Protein AF-0000000066380613 (afdb_homodimer)

Foldseek 3Di:
DDQALQNLLVVVQWDDFDFKIKHADDLVLLVVQLQQLQPPVQPPADADRDNDSVSSSVCCCPPDVVDPRQKIFIAGPVPRHRFKIKGWDPQDRVQLETEIDMTGRPVCAPVCRLLRVLLVVVCCSVPPSVHFKYKYKDFPPCVRVVVSCVSSPWDWDDKDWDQRPHPRDIGIMTMTMDGPPPPPD/DDCALQNLLVVVQWDDFDFKIKHADDLVLLVVQLQQLQPPVQPPADAPRDNDSVSSSVCCCPPDVVDPRQKIFIAGPVPRHRFKIKGWDPQDRVQLETEIDMTGRPVCAPVCRLLRVLLVVVCCSVPPSVHFKYKYKDFPPCVRSVVSCVSSPWDWDDKDWDQRPHPRDIGIMTMTMDGPPVPPD

Radius of gyration: 22.82 Å; Cα contacts (8 Å, |Δi|>4): 699; chains: 2; bounding box: 45×64×49 Å

InterPro domains:
  IPR000182 GNAT domain [PF13302] (19-154)
  IPR000182 GNAT domain [PS51186] (31-175)
  IPR016181 Acyl-CoA N-acyltransferase [SSF55729] (11-177)
  IPR051531 N-acetyltransferase [PTHR43792] (9-172)

pLDDT: mean 90.25, std 12.38, range [35.28, 98.62]

Secondary structure (DSSP, 8-state):
----HHHHHHHTSSEE-SSEEEE---GGGHHHHHHHHT-HHHHTTSSS---SHHHHHHHHIIIIISS-TTEEEEEETTT--EEEEEEEEEEETTTTEEEEEEEE-GGGTTSSHHHHHHHHHHHHHHHTS---EEEEEEETT-HHHHHHHHHTT-EEEEEEEEE-TTT--EEEEEEEEEETTGGG-/----HHHHHHHTSSEE-SSEEEE---GGGHHHHHHHHT-HHHHTTSSS---SHHHHHHHIIIIIISS-TTEEEEEETTT--EEEEEEEEEEETTTTEEEEEEEE-GGGTTSSHHHHHHHHHHHHHHHTS--SEEEEEEETT-HHHHHHHHHTT-EEEEEEEEE-TTT--EEEEEEEEEETTGGG-

Nearest PDB structures (foldseek):
  2fck-assembly1_A-2  TM=8.163E-01  e=3.015E-12  Vibrio cholerae O1 biovar El Tor str. N16961
  6vfn-assembly1_A  TM=7.984E-01  e=1.078E-11  Bacillus thuringiensis
  5ix3-assembly1_A  TM=7.804E-01  e=2.988E-11  Staphylococcus aureus
  6d72-assembly1_C  TM=7.466E-01  e=9.409E-11  Yersinia pestis
  5wif-assembly1_B  TM=7.520E-01  e=6.363E-10  Yersinia pestis

Solvent-accessible surface area (backbone atoms only — not comparable to full-atom values): 19766 Å² total; per-residue (Å²): 136,84,73,50,57,57,31,47,31,36,66,56,41,54,50,70,61,96,65,36,34,34,27,62,66,54,65,83,44,30,62,48,48,26,60,38,36,49,33,68,86,53,20,83,77,73,49,72,73,28,85,42,66,67,50,21,36,40,48,46,20,66,71,40,40,40,56,26,60,51,32,28,31,32,21,38,62,88,76,65,45,59,43,35,36,41,28,63,36,78,67,33,78,87,79,19,32,30,30,50,44,71,53,59,26,69,93,56,57,95,67,55,54,64,33,56,50,50,38,52,52,49,52,42,33,54,74,67,52,62,32,46,33,40,30,41,73,37,50,66,84,39,56,70,60,49,50,33,40,48,76,47,65,29,41,84,69,47,73,48,78,42,67,35,93,73,76,61,43,81,39,54,31,36,33,28,37,35,51,66,82,65,65,77,117,143,85,71,48,57,57,28,47,30,36,67,55,40,54,48,71,61,96,67,34,35,34,26,61,65,53,64,82,44,30,61,49,48,25,59,38,34,50,31,67,85,51,21,82,75,69,52,72,70,28,85,42,67,66,49,22,37,42,48,44,20,64,72,41,40,40,57,26,61,50,33,28,31,31,22,38,61,88,76,65,43,60,44,33,36,41,28,63,36,79,67,33,80,87,78,19,32,30,30,50,45,72,52,59,26,68,93,54,55,94,68,55,54,64,33,55,50,51,38,51,50,48,50,43,32,52,74,67,54,61,33,44,35,40,33,40,72,36,52,66,82,40,55,70,58,49,50,33,41,49,76,48,65,30,42,83,69,48,74,50,77,43,66,36,92,75,78,62,42,82,39,55,32,34,34,27,38,36,50,66,83,67,67,76,121

Structure (mmCIF, N/CA/C/O backbone):
data_AF-0000000066380613-model_v1
#
loop_
_entity.id
_entity.type
_entity.pdbx_description
1 polymer 'N-acetyltransferase domain-containing protein'
#
loop_
_atom_site.group_PDB
_atom_site.id
_atom_site.type_symbol
_atom_site.label_atom_id
_atom_site.label_alt_id
_atom_site.label_comp_id
_atom_site.label_asym_id
_atom_site.label_entity_id
_atom_site.label_seq_id
_atom_site.pdbx_PDB_ins_code
_atom_site.Cartn_x
_atom_site.Cartn_y
_atom_site.Cartn_z
_atom_site.occupancy
_atom_site.B_iso_or_equiv
_atom_site.auth_seq_id
_atom_site.auth_comp_id
_atom_site.auth_asym_id
_atom_site.auth_atom_id
_atom_site.pdbx_PDB_model_num
ATOM 1 N N . MET A 1 1 ? -22.531 -4.688 8.227 1 46.03 1 MET A N 1
ATOM 2 C CA . MET A 1 1 ? -21.172 -5.215 8.328 1 46.03 1 MET A CA 1
ATOM 3 C C . MET A 1 1 ? -20.141 -4.098 8.195 1 46.03 1 MET A C 1
ATOM 5 O O . MET A 1 1 ? -20.203 -3.305 7.254 1 46.03 1 MET A O 1
ATOM 9 N N . PHE A 1 2 ? -19.547 -3.545 9.461 1 62.38 2 PHE A N 1
ATOM 10 C CA . PHE A 1 2 ? -18.766 -2.436 9.992 1 62.38 2 PHE A CA 1
ATOM 11 C C . PHE A 1 2 ? -17.438 -2.316 9.266 1 62.38 2 PHE A C 1
ATOM 13 O O . PHE A 1 2 ? -16.641 -3.26 9.25 1 62.38 2 PHE A O 1
ATOM 20 N N . MET A 1 3 ? -17.344 -1.589 8.125 1 86.06 3 MET A N 1
ATOM 21 C CA . MET A 1 3 ? -16.078 -1.259 7.484 1 86.06 3 MET A CA 1
ATOM 22 C C . MET A 1 3 ? -15.047 -0.794 8.516 1 86.06 3 MET A C 1
ATOM 24 O O . MET A 1 3 ? -15.25 0.218 9.188 1 86.06 3 MET A O 1
ATOM 28 N N . ASN A 1 4 ? -14.055 -1.653 8.773 1 92.5 4 ASN A N 1
ATOM 29 C CA . ASN A 1 4 ? -13.008 -1.211 9.688 1 92.5 4 ASN A CA 1
ATOM 30 C C . ASN A 1 4 ? -12.234 -0.018 9.125 1 92.5 4 ASN A C 1
ATOM 32 O O . ASN A 1 4 ? -12.539 0.458 8.023 1 92.5 4 ASN A O 1
ATOM 36 N N . ILE A 1 5 ? -11.391 0.533 9.914 1 95.56 5 ILE A N 1
ATOM 37 C CA . ILE A 1 5 ? -10.727 1.775 9.539 1 95.56 5 ILE A CA 1
ATOM 38 C C . ILE A 1 5 ? -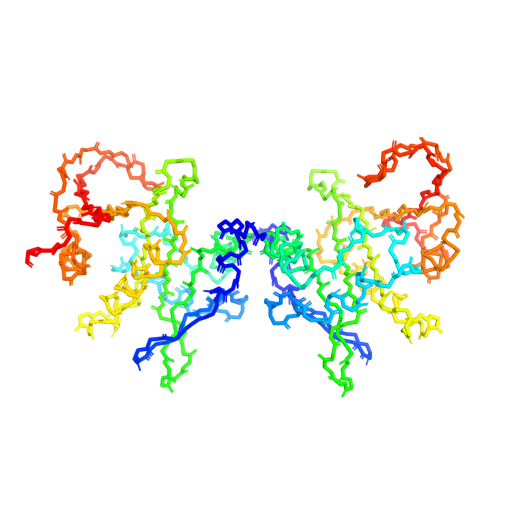9.898 1.556 8.273 1 95.56 5 ILE A C 1
ATOM 40 O O . ILE A 1 5 ? -9.789 2.453 7.43 1 95.56 5 ILE A O 1
ATOM 44 N N . TRP A 1 6 ? -9.406 0.379 8.094 1 96.31 6 TRP A N 1
ATOM 45 C CA . TRP A 1 6 ? -8.578 0.089 6.926 1 96.31 6 TRP A CA 1
ATOM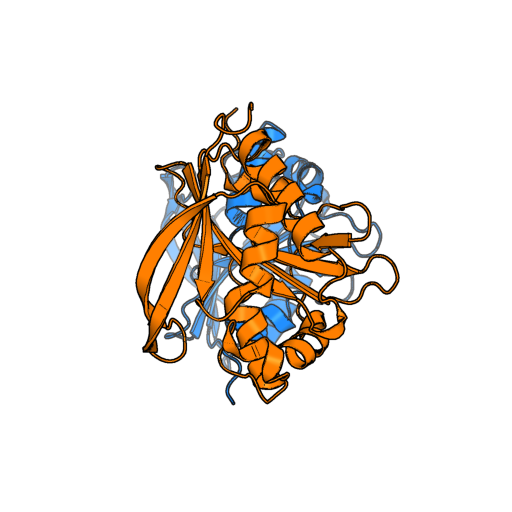 46 C C . TRP A 1 6 ? -9.414 0.099 5.648 1 96.31 6 TRP A C 1
ATOM 48 O O . TRP A 1 6 ? -8.961 0.583 4.609 1 96.31 6 TRP A O 1
ATOM 58 N N . THR A 1 7 ? -10.586 -0.469 5.711 1 96.75 7 THR A N 1
ATOM 59 C CA . THR A 1 7 ? -11.5 -0.424 4.574 1 96.75 7 THR A CA 1
ATOM 60 C C . THR A 1 7 ? -11.859 1.018 4.223 1 96.75 7 THR A C 1
ATOM 62 O O . THR A 1 7 ? -11.859 1.396 3.051 1 96.75 7 THR A O 1
ATOM 65 N N . LYS A 1 8 ? -12.125 1.804 5.242 1 97.62 8 LYS A N 1
ATOM 66 C CA . LYS A 1 8 ? -12.469 3.207 5.016 1 97.62 8 LYS A CA 1
ATOM 67 C C . LYS A 1 8 ? -11.289 3.971 4.422 1 97.62 8 LYS A C 1
ATOM 69 O O . LYS A 1 8 ? -11.461 4.766 3.494 1 97.62 8 LYS A O 1
ATOM 74 N N . LEU A 1 9 ? -10.086 3.727 4.973 1 98.19 9 LEU A N 1
ATOM 75 C CA . LEU A 1 9 ? -8.891 4.379 4.445 1 98.19 9 LEU A CA 1
ATOM 76 C C . LEU A 1 9 ? -8.656 3.986 2.99 1 98.19 9 LEU A C 1
ATOM 78 O O . LEU A 1 9 ? -8.219 4.809 2.184 1 98.19 9 LEU A O 1
ATOM 82 N N . ALA A 1 10 ? -8.906 2.725 2.695 1 98.19 10 ALA A N 1
ATOM 83 C CA . ALA A 1 10 ? -8.781 2.266 1.312 1 98.19 10 ALA A CA 1
ATOM 84 C C . ALA A 1 10 ? -9.766 2.992 0.405 1 98.19 10 ALA A C 1
ATOM 86 O O . ALA A 1 10 ? -9.422 3.391 -0.71 1 98.19 10 ALA A O 1
ATOM 87 N N . MET A 1 11 ? -11 3.141 0.874 1 97.31 11 MET A N 1
ATOM 88 C CA . MET A 1 11 ? -12.047 3.828 0.128 1 97.31 11 MET A CA 1
ATOM 89 C C . MET A 1 11 ? -11.641 5.266 -0.185 1 97.31 11 MET A C 1
ATOM 91 O O . MET A 1 11 ? -11.938 5.777 -1.267 1 97.31 11 MET A O 1
ATOM 95 N N . PHE A 1 12 ? -10.891 5.875 0.727 1 98.12 12 PHE A N 1
ATOM 96 C CA . PHE A 1 12 ? -10.508 7.277 0.586 1 98.12 12 PHE A CA 1
ATOM 97 C C . PHE A 1 12 ? -9.023 7.406 0.277 1 98.12 12 PHE A C 1
ATOM 99 O O . PHE A 1 12 ? -8.383 8.391 0.65 1 98.12 12 PHE A O 1
ATOM 106 N N . SER A 1 13 ? -8.469 6.324 -0.319 1 98 13 SER A N 1
ATOM 107 C CA . SER A 1 13 ? -7.059 6.383 -0.69 1 98 13 SER A CA 1
ATOM 108 C C . SER A 1 13 ? -6.812 7.449 -1.751 1 98 13 SER A C 1
ATOM 110 O O . SER A 1 13 ? -5.68 7.898 -1.936 1 98 13 SER A O 1
ATOM 112 N N . PHE A 1 14 ? -7.859 7.77 -2.461 1 97.19 14 PHE A N 1
ATOM 113 C CA . PHE A 1 14 ? -7.859 8.883 -3.406 1 97.19 14 PHE A CA 1
ATOM 114 C C . PHE A 1 14 ? -8.977 9.867 -3.084 1 97.19 14 PHE A C 1
ATOM 116 O O . PHE A 1 14 ? -10.109 9.461 -2.814 1 97.19 14 PHE A O 1
ATOM 123 N N . PHE A 1 15 ? -8.633 11.094 -3.039 1 97.62 15 PHE A N 1
ATOM 124 C CA . PHE A 1 15 ? -9.672 12.117 -2.969 1 97.62 15 PHE A CA 1
ATOM 125 C C . PHE A 1 15 ? -9.125 13.469 -3.43 1 97.62 15 PHE A C 1
ATOM 127 O O . PHE A 1 15 ? -7.918 13.617 -3.625 1 97.62 15 PHE A O 1
ATOM 134 N N . GLU A 1 16 ? -10.023 14.344 -3.662 1 97.31 16 GLU A N 1
ATOM 135 C CA . GLU A 1 16 ? -9.641 15.664 -4.145 1 97.31 16 GLU A CA 1
ATOM 136 C C . GLU A 1 16 ? -10.094 16.75 -3.18 1 97.31 16 GLU A C 1
ATOM 138 O O . GLU A 1 16 ? -10.992 16.547 -2.371 1 97.31 16 GLU A O 1
ATOM 143 N N . THR A 1 17 ? -9.383 17.812 -3.125 1 97.5 17 THR A N 1
ATOM 144 C CA . THR A 1 17 ? -9.805 19.078 -2.533 1 97.5 17 THR A CA 1
ATOM 145 C C . THR A 1 17 ? -10.016 20.141 -3.611 1 97.5 17 THR A C 1
ATOM 147 O O . THR A 1 17 ? -10.297 19.812 -4.762 1 97.5 17 THR A O 1
ATOM 150 N N . ASP A 1 18 ? -10.047 21.438 -3.229 1 96.5 18 ASP A N 1
ATOM 151 C CA . ASP A 1 18 ? -10.328 22.5 -4.188 1 96.5 18 ASP A CA 1
ATOM 152 C C . ASP A 1 18 ? -9.242 22.594 -5.25 1 96.5 18 ASP A C 1
ATOM 154 O O . ASP A 1 18 ? -9.531 22.703 -6.441 1 96.5 18 ASP A O 1
ATOM 158 N N . ARG A 1 19 ? -7.969 22.547 -4.863 1 96.88 19 ARG A N 1
ATOM 159 C CA . ARG A 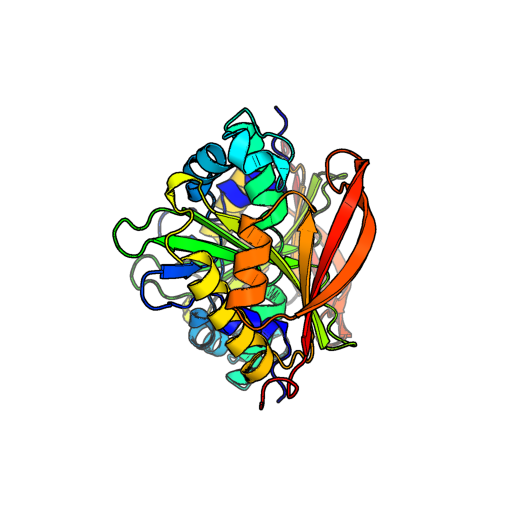1 19 ? -6.855 22.797 -5.773 1 96.88 19 ARG A CA 1
ATOM 160 C C . ARG A 1 19 ? -5.938 21.578 -5.855 1 96.88 19 ARG A C 1
ATOM 162 O O . ARG A 1 19 ? -5.039 21.531 -6.699 1 96.88 19 ARG A O 1
ATOM 169 N N . LEU A 1 20 ? -6.227 20.5 -5.008 1 98.12 20 LEU A N 1
ATOM 170 C CA . LEU A 1 20 ? -5.262 19.422 -4.859 1 98.12 20 LEU A CA 1
ATOM 171 C C . LEU A 1 20 ? -5.938 18.062 -5.016 1 98.12 20 LEU A C 1
ATOM 173 O O . LEU A 1 20 ? -7.152 17.938 -4.844 1 98.12 20 LEU A O 1
ATOM 177 N N . TYR A 1 21 ? -5.27 17.094 -5.375 1 97.12 21 TYR A N 1
ATOM 178 C CA . TYR A 1 21 ? -5.723 15.727 -5.188 1 97.12 21 TYR A CA 1
ATOM 179 C C . TYR A 1 21 ? -4.727 14.93 -4.352 1 97.12 21 TYR A C 1
ATOM 181 O O . TYR A 1 21 ? -3.523 15.195 -4.391 1 97.12 21 TYR A O 1
ATOM 189 N N . LEU A 1 22 ? -5.176 14.109 -3.592 1 98.5 22 LEU A N 1
ATOM 190 C CA . LEU A 1 22 ? -4.422 13.227 -2.709 1 98.5 22 LEU A CA 1
ATOM 191 C C . LEU A 1 22 ? -4.559 11.773 -3.148 1 98.5 22 LEU A C 1
ATOM 193 O O . LEU A 1 22 ? -5.656 11.32 -3.486 1 98.5 22 LEU A O 1
ATOM 197 N N . ARG A 1 23 ? -3.447 11.07 -3.248 1 98.12 23 ARG A N 1
ATOM 198 C CA . ARG A 1 23 ? -3.393 9.703 -3.746 1 98.12 23 ARG A CA 1
ATOM 199 C C . ARG A 1 23 ? -2.238 8.938 -3.111 1 98.12 23 ARG A C 1
ATOM 201 O O . ARG A 1 23 ? -1.368 9.531 -2.473 1 98.12 23 ARG A O 1
ATOM 208 N N . PRO A 1 24 ? -2.246 7.578 -3.236 1 97.88 24 PRO A N 1
ATOM 209 C CA . PRO A 1 24 ? -1.058 6.848 -2.795 1 97.88 24 PRO A CA 1
ATOM 210 C C . PRO A 1 24 ? 0.203 7.254 -3.555 1 97.88 24 PRO A C 1
ATOM 212 O O . PRO A 1 24 ? 0.115 7.797 -4.66 1 97.88 24 PRO A O 1
ATOM 215 N N . PHE A 1 25 ? 1.36 7.004 -2.988 1 97.81 25 PHE A N 1
ATOM 216 C CA . PHE A 1 25 ? 2.635 7.25 -3.65 1 97.81 25 PHE A CA 1
ATOM 217 C C . PHE A 1 25 ? 2.883 6.219 -4.75 1 97.81 25 PHE A C 1
ATOM 219 O O . PHE A 1 25 ? 2.545 5.047 -4.594 1 97.81 25 PHE A O 1
ATOM 226 N N . PHE A 1 26 ? 3.424 6.699 -5.816 1 96.62 26 PHE A N 1
ATOM 227 C CA . PHE A 1 26 ? 3.988 5.844 -6.852 1 96.62 26 PHE A CA 1
ATOM 228 C C . PHE A 1 26 ? 5.512 5.883 -6.82 1 96.62 26 PHE A C 1
ATOM 230 O O . PHE A 1 26 ? 6.102 6.875 -6.387 1 96.62 26 PHE A O 1
ATOM 237 N N . PHE A 1 27 ? 6.09 4.789 -7.301 1 97.12 27 PHE A N 1
ATOM 238 C CA . PHE A 1 27 ? 7.547 4.766 -7.34 1 97.12 27 PHE A CA 1
ATOM 239 C C . PHE A 1 27 ? 8.086 5.887 -8.219 1 97.12 27 PHE A C 1
ATOM 241 O O . PHE A 1 27 ? 9.148 6.441 -7.949 1 97.12 27 PHE A O 1
ATOM 248 N N . SER A 1 28 ? 7.289 6.328 -9.195 1 96 28 SER A N 1
ATOM 249 C CA . SER A 1 28 ? 7.672 7.387 -10.125 1 96 28 SER A CA 1
ATOM 250 C C . SER A 1 28 ? 7.715 8.742 -9.43 1 96 28 SER A C 1
ATOM 252 O O . SER A 1 28 ? 8.219 9.719 -9.992 1 96 28 SER A O 1
ATOM 254 N N . ASP A 1 29 ? 7.285 8.836 -8.211 1 96.31 29 ASP A N 1
ATOM 255 C CA . ASP A 1 29 ? 7.328 10.086 -7.449 1 96.31 29 ASP A CA 1
ATOM 256 C C . ASP A 1 29 ? 8.727 10.344 -6.902 1 96.31 29 ASP A C 1
ATOM 258 O O . ASP A 1 29 ? 8.977 11.375 -6.27 1 96.31 29 ASP A O 1
ATOM 262 N N . SER A 1 30 ? 9.633 9.438 -7.176 1 94.38 30 SER A N 1
ATOM 263 C CA . SER A 1 30 ? 10.938 9.445 -6.531 1 94.38 30 SER A CA 1
ATOM 264 C C . SER A 1 30 ? 11.688 10.742 -6.832 1 94.38 30 SER A C 1
ATOM 266 O O . SER A 1 30 ? 12.367 11.289 -5.961 1 94.38 30 SER A O 1
ATOM 268 N N . GLN A 1 31 ? 11.531 11.234 -8.031 1 93.25 31 GLN A N 1
ATOM 269 C CA . GLN A 1 31 ? 12.242 12.453 -8.383 1 93.25 31 GLN A CA 1
ATOM 270 C C . GLN A 1 31 ? 11.672 13.656 -7.645 1 93.25 31 GLN A C 1
ATOM 272 O O . GLN A 1 31 ? 12.414 14.461 -7.082 1 93.25 31 GLN A O 1
ATOM 277 N N . ASP A 1 32 ? 10.344 13.844 -7.699 1 92.81 32 ASP A N 1
ATOM 278 C CA . ASP A 1 32 ? 9.711 14.922 -6.949 1 92.81 32 ASP A CA 1
ATOM 279 C C . ASP A 1 32 ? 10.031 14.82 -5.461 1 92.81 32 ASP A C 1
ATOM 281 O O . ASP A 1 32 ? 10.328 15.828 -4.816 1 92.81 32 ASP A O 1
ATOM 285 N N . PHE A 1 33 ? 10.016 13.648 -4.988 1 92.06 33 PHE A N 1
ATOM 286 C CA . PHE A 1 33 ? 10.32 13.391 -3.584 1 92.06 33 PHE A CA 1
ATOM 287 C C . PHE A 1 33 ? 11.742 13.812 -3.246 1 92.06 33 PHE A C 1
ATOM 289 O O . PHE A 1 33 ? 11.977 14.453 -2.219 1 92.06 33 PHE A O 1
ATOM 296 N N . ARG A 1 34 ? 12.617 13.445 -4.074 1 90.44 34 ARG A N 1
ATOM 297 C CA . ARG A 1 34 ? 14.016 13.805 -3.883 1 90.44 34 ARG A CA 1
ATOM 298 C C . ARG A 1 34 ? 14.188 15.32 -3.832 1 90.44 34 ARG A C 1
ATOM 300 O O . ARG A 1 34 ? 14.93 15.844 -2.996 1 90.44 34 ARG A O 1
ATOM 307 N N . GLU A 1 35 ? 13.523 16 -4.703 1 89.31 35 GLU A N 1
ATOM 308 C CA . GLU A 1 35 ? 13.625 17.453 -4.762 1 89.31 35 GLU A CA 1
ATOM 309 C C . GLU A 1 35 ? 13.133 18.094 -3.467 1 89.31 35 GLU A C 1
ATOM 311 O O . GLU A 1 35 ? 13.711 19.062 -2.988 1 89.31 35 GLU A O 1
ATOM 316 N N . ILE A 1 36 ? 12.133 17.547 -2.908 1 88.25 36 ILE A N 1
ATOM 317 C CA . ILE A 1 36 ? 11.578 18.062 -1.659 1 88.25 36 ILE A CA 1
ATOM 318 C C . ILE A 1 36 ? 12.508 17.719 -0.501 1 88.25 36 ILE A C 1
ATOM 320 O O . ILE A 1 36 ? 12.82 18.578 0.328 1 88.25 36 ILE A O 1
ATOM 324 N N . ALA A 1 37 ? 12.977 16.5 -0.518 1 82.81 37 ALA A N 1
ATOM 325 C CA . ALA A 1 37 ? 13.781 15.969 0.583 1 82.81 37 ALA A CA 1
ATOM 326 C C . ALA A 1 37 ? 15.18 16.578 0.573 1 82.81 37 ALA A C 1
ATOM 328 O O . ALA A 1 37 ? 15.859 16.625 1.605 1 82.81 37 ALA A O 1
ATOM 329 N N . SER A 1 38 ? 15.633 16.938 -0.557 1 81.25 38 SER A N 1
ATOM 330 C CA . SER A 1 38 ? 17 17.438 -0.686 1 81.25 38 SER A CA 1
ATOM 331 C C . SER A 1 38 ? 17.094 18.906 -0.315 1 81.25 38 SER A C 1
ATOM 333 O O . SER A 1 38 ? 18.188 19.453 -0.158 1 81.25 38 SER A O 1
ATOM 335 N N . ASN A 1 39 ? 15.969 19.5 -0.216 1 76.44 39 ASN A N 1
ATOM 336 C CA . ASN A 1 39 ? 15.992 20.906 0.174 1 76.44 39 ASN A CA 1
ATOM 337 C C . ASN A 1 39 ? 16.234 21.078 1.671 1 76.44 39 ASN A C 1
ATOM 339 O O . ASN A 1 39 ? 15.43 20.641 2.49 1 76.44 39 ASN A O 1
ATOM 343 N N . PRO A 1 40 ? 17.406 21.578 2.033 1 68.81 40 PRO A N 1
ATOM 344 C CA . PRO A 1 40 ? 17.766 21.688 3.447 1 68.81 40 PRO A CA 1
ATOM 345 C C . PRO A 1 40 ? 16.719 22.438 4.27 1 68.81 40 PRO A C 1
ATOM 347 O O . PRO A 1 40 ? 16.594 22.203 5.477 1 68.81 40 PRO A O 1
ATOM 350 N N . GLU A 1 41 ? 16.141 23.406 3.693 1 64.56 41 GLU A N 1
ATOM 351 C CA . GLU A 1 41 ? 15.148 24.188 4.414 1 64.56 41 GLU A CA 1
ATOM 352 C C . GLU A 1 41 ? 13.883 23.375 4.684 1 64.56 41 GLU A C 1
ATOM 354 O O . GLU A 1 41 ? 13.141 23.656 5.625 1 64.56 41 GLU A O 1
ATOM 359 N N . ASN A 1 42 ? 13.539 22.469 3.754 1 57.03 42 ASN A N 1
ATOM 360 C CA . ASN A 1 42 ? 12.383 21.578 3.924 1 57.03 42 ASN A CA 1
ATOM 361 C C . ASN A 1 42 ? 12.641 20.531 4.996 1 57.03 42 ASN A C 1
ATOM 363 O O . ASN A 1 42 ? 11.703 20.062 5.652 1 57.03 42 ASN A O 1
ATOM 367 N N . LEU A 1 43 ? 13.992 20.078 5.105 1 54.94 43 LEU A N 1
ATOM 368 C CA . LEU A 1 43 ? 14.508 18.891 5.762 1 54.94 43 LEU A CA 1
ATOM 369 C C . LEU A 1 43 ? 14.414 19.016 7.277 1 54.94 43 LEU A C 1
ATOM 371 O O . LEU A 1 43 ? 14.32 18 7.984 1 54.94 43 LEU A O 1
ATOM 375 N N . GLN A 1 44 ? 14.547 20.281 7.73 1 53.94 44 GLN A N 1
ATOM 376 C CA . GLN A 1 44 ? 14.82 20.312 9.164 1 53.94 44 GLN A CA 1
ATOM 377 C C . GLN A 1 44 ? 13.789 19.484 9.93 1 53.94 44 GLN A C 1
ATOM 379 O O . GLN A 1 44 ? 14.039 19.047 11.055 1 53.94 44 GLN A O 1
ATOM 384 N N . PHE A 1 45 ? 12.734 19.031 9.234 1 54.53 45 PHE A N 1
ATOM 385 C CA . PHE A 1 45 ? 11.672 18.5 10.078 1 54.53 45 PHE A CA 1
ATOM 386 C C . PHE A 1 45 ? 11.227 17.125 9.586 1 54.53 45 PHE A C 1
ATOM 388 O O . PHE A 1 45 ? 10.406 16.469 10.227 1 54.53 45 PHE A O 1
ATOM 395 N N . ILE A 1 46 ? 11.609 16.688 8.438 1 58.5 46 ILE A N 1
ATOM 396 C CA . ILE A 1 46 ? 10.922 15.539 7.844 1 58.5 46 ILE A CA 1
ATOM 397 C C . ILE A 1 46 ? 11.828 14.305 7.906 1 58.5 46 ILE A C 1
ATOM 399 O O . ILE A 1 46 ? 11.445 13.281 8.477 1 58.5 46 ILE A O 1
ATOM 403 N N . PHE A 1 47 ? 12.734 14.07 6.945 1 61.34 47 PHE A N 1
ATOM 404 C CA . PHE A 1 47 ? 13.602 12.906 6.801 1 61.34 47 PHE A CA 1
ATOM 405 C C . PHE A 1 47 ? 15.062 13.32 6.809 1 61.34 47 PHE A C 1
ATOM 407 O O . PHE A 1 47 ? 15.391 14.484 6.547 1 61.34 47 PHE A O 1
ATOM 414 N N . PRO A 1 48 ? 15.867 12.312 7.496 1 59.75 48 PRO A N 1
ATOM 415 C CA . PRO A 1 48 ? 17.266 12.664 7.238 1 59.75 48 PRO A CA 1
ATOM 416 C C . PRO A 1 48 ? 17.5 13.133 5.801 1 59.75 48 PRO A C 1
ATOM 418 O O . PRO A 1 48 ? 16.797 12.688 4.883 1 59.75 48 PRO A O 1
ATOM 421 N N . THR A 1 49 ? 18.203 14.219 5.605 1 61.78 49 THR A N 1
ATOM 422 C CA . THR A 1 49 ? 18.531 14.711 4.27 1 61.78 49 THR A CA 1
ATOM 423 C C . THR A 1 49 ? 18.891 13.547 3.348 1 61.78 49 THR A C 1
ATOM 425 O O . THR A 1 49 ? 19.812 12.781 3.637 1 61.78 49 THR A O 1
ATOM 428 N N . GLN A 1 50 ? 17.891 13.328 2.422 1 64.75 50 GLN A N 1
ATOM 429 C CA . GLN A 1 50 ? 18.219 12.359 1.377 1 64.75 50 GLN A CA 1
ATOM 430 C C . GLN A 1 50 ? 18.922 13.039 0.209 1 64.75 50 GLN A C 1
ATOM 432 O O . GLN A 1 50 ? 18.406 13.977 -0.392 1 64.75 50 GLN A O 1
ATOM 437 N N . ALA A 1 51 ? 20.203 12.586 0.018 1 71.25 51 ALA A N 1
ATOM 438 C CA . ALA A 1 51 ? 21.047 13.289 -0.943 1 71.25 51 ALA A CA 1
ATOM 439 C C . ALA A 1 51 ? 20.938 12.672 -2.332 1 71.25 51 ALA A C 1
ATOM 441 O O . ALA A 1 51 ? 20.922 13.383 -3.338 1 71.25 51 ALA A O 1
ATOM 442 N N . SER A 1 52 ? 20.719 11.367 -2.393 1 86.31 52 SER A N 1
ATOM 443 C CA . SER A 1 52 ? 20.766 10.742 -3.711 1 86.31 52 SER A CA 1
ATOM 444 C C . SER A 1 52 ? 19.391 10.227 -4.137 1 86.31 52 SER A C 1
ATOM 446 O O . SER A 1 52 ? 18.484 10.148 -3.32 1 86.31 52 SER A O 1
ATOM 448 N N . LEU A 1 53 ? 19.25 10.016 -5.391 1 90.31 53 LEU A N 1
ATOM 449 C CA . LEU A 1 53 ? 18.031 9.422 -5.926 1 90.31 53 LEU A CA 1
ATOM 450 C C . LEU A 1 53 ? 17.766 8.055 -5.301 1 90.31 53 LEU A C 1
ATOM 452 O O . LEU A 1 53 ? 16.625 7.723 -4.969 1 90.31 53 LEU A O 1
ATOM 456 N N . GLU A 1 54 ? 18.844 7.312 -5.117 1 91.06 54 GLU A N 1
ATOM 457 C CA . GLU A 1 54 ? 18.719 5.988 -4.516 1 91.06 54 GLU A CA 1
ATOM 458 C C . GLU A 1 54 ? 18.188 6.074 -3.086 1 91.06 54 GLU A C 1
ATOM 460 O O . GLU A 1 54 ? 17.359 5.266 -2.672 1 91.06 54 GLU A O 1
ATOM 465 N N . GLU A 1 55 ? 18.656 7.035 -2.371 1 89 55 GLU A N 1
ATOM 466 C CA . GLU A 1 55 ? 18.188 7.246 -1.004 1 89 55 GLU A CA 1
ATOM 467 C C . GLU A 1 55 ? 16.719 7.668 -0.978 1 89 55 GLU A C 1
ATOM 469 O O . GLU A 1 55 ? 15.961 7.254 -0.094 1 89 55 GLU A O 1
ATOM 474 N N . SER A 1 56 ? 16.391 8.453 -1.953 1 90.31 56 SER A N 1
ATOM 475 C CA . SER A 1 56 ? 15.008 8.898 -2.055 1 90.31 56 SER A CA 1
ATOM 476 C C . SER A 1 56 ? 14.086 7.742 -2.406 1 90.31 56 SER A C 1
ATOM 478 O O . SER A 1 56 ? 12.984 7.633 -1.859 1 90.31 56 SER A O 1
ATOM 480 N N . GLN A 1 57 ? 14.547 6.93 -3.291 1 93.69 57 GLN A N 1
ATOM 481 C CA . GLN A 1 57 ? 13.773 5.75 -3.67 1 93.69 57 GLN A CA 1
ATOM 482 C C . GLN A 1 57 ? 13.594 4.805 -2.486 1 93.69 57 GLN A C 1
ATOM 484 O O . GLN A 1 57 ? 12.508 4.266 -2.275 1 93.69 57 GLN A O 1
ATOM 489 N N . TYR A 1 58 ? 14.602 4.637 -1.729 1 93.19 58 TYR A N 1
ATOM 490 C CA . TYR A 1 58 ? 14.547 3.83 -0.515 1 93.19 58 TYR A CA 1
ATOM 491 C C . TYR A 1 58 ? 13.516 4.383 0.46 1 93.19 58 TYR A C 1
ATOM 493 O O . TYR A 1 58 ? 12.656 3.646 0.95 1 93.19 58 TYR A O 1
ATOM 501 N N . ALA A 1 59 ? 13.633 5.633 0.729 1 90.81 59 ALA A N 1
ATOM 502 C CA . ALA A 1 59 ? 12.727 6.277 1.677 1 90.81 59 ALA A CA 1
ATOM 503 C C . ALA A 1 59 ? 11.281 6.184 1.204 1 90.81 59 ALA A C 1
ATOM 505 O O . ALA A 1 59 ? 10.391 5.852 1.985 1 90.81 59 ALA A O 1
ATOM 506 N N . LEU A 1 60 ? 11.109 6.465 -0.063 1 93.88 60 LEU A N 1
ATOM 507 C CA . LEU A 1 60 ? 9.781 6.418 -0.649 1 93.88 60 LEU A CA 1
ATOM 508 C C . LEU A 1 60 ? 9.156 5.035 -0.477 1 93.88 60 LEU A C 1
ATOM 510 O O . LEU A 1 60 ? 8.031 4.914 0.011 1 93.88 60 LEU A O 1
ATOM 514 N N . ALA A 1 61 ? 9.859 4.023 -0.817 1 95.56 61 ALA A N 1
ATOM 515 C CA . ALA A 1 61 ? 9.375 2.646 -0.765 1 95.56 61 ALA A CA 1
ATOM 516 C C . ALA A 1 61 ? 9.109 2.213 0.674 1 95.56 61 ALA A C 1
ATOM 518 O O . ALA A 1 61 ? 8.039 1.679 0.982 1 95.56 61 ALA A O 1
ATOM 519 N N . ASN A 1 62 ? 9.992 2.494 1.546 1 93.44 62 ASN A N 1
ATOM 520 C CA . ASN A 1 62 ? 9.977 1.916 2.885 1 93.44 62 ASN A CA 1
ATOM 521 C C . ASN A 1 62 ? 9.07 2.707 3.828 1 93.44 62 ASN A C 1
ATOM 523 O O . ASN A 1 62 ? 8.484 2.141 4.75 1 93.44 62 ASN A O 1
ATOM 527 N N . TYR A 1 63 ? 8.891 3.957 3.535 1 92.12 63 TYR A N 1
ATOM 528 C CA . TYR A 1 63 ? 8.172 4.766 4.516 1 92.12 63 TYR A CA 1
ATOM 529 C C . TYR A 1 63 ? 6.793 5.152 4 1 92.12 63 TYR A C 1
ATOM 531 O O . TYR A 1 63 ? 5.918 5.531 4.781 1 92.12 63 TYR A O 1
ATOM 539 N N . PHE A 1 64 ? 6.613 5.016 2.707 1 95.75 64 PHE A N 1
ATOM 540 C CA . PHE A 1 64 ? 5.363 5.559 2.186 1 95.75 64 PHE A CA 1
ATOM 541 C C . PHE A 1 64 ? 4.598 4.504 1.397 1 95.75 64 PHE A C 1
ATOM 543 O O . PHE A 1 64 ? 3.369 4.539 1.333 1 95.75 64 PHE A O 1
ATOM 550 N N . MET A 1 65 ? 5.289 3.57 0.822 1 97.69 65 MET A N 1
ATOM 551 C CA . MET A 1 65 ? 4.609 2.654 -0.088 1 97.69 65 MET A CA 1
ATOM 552 C C . MET A 1 65 ? 4.391 1.296 0.568 1 97.69 65 MET A C 1
ATOM 554 O O . MET A 1 65 ? 3.541 0.52 0.131 1 97.69 65 MET A O 1
ATOM 558 N N . LYS A 1 66 ? 5.156 0.99 1.584 1 96.94 66 LYS A N 1
ATOM 559 C CA . LYS A 1 66 ? 5.055 -0.31 2.242 1 96.94 66 LYS A CA 1
ATOM 560 C C . LYS A 1 66 ? 3.707 -0.471 2.938 1 96.94 66 LYS A C 1
ATOM 562 O O . LYS A 1 66 ? 3.111 -1.551 2.906 1 96.94 66 LYS A O 1
ATOM 567 N N . SER A 1 67 ? 3.225 0.49 3.582 1 97 67 SER A N 1
ATOM 568 C CA . SER A 1 67 ? 1.938 0.573 4.27 1 97 67 SER A CA 1
ATOM 569 C C . SER A 1 67 ? 1.208 1.864 3.916 1 97 67 SER A C 1
ATOM 571 O O . SER A 1 67 ? 1.142 2.787 4.73 1 97 67 SER A O 1
ATOM 573 N N . PRO A 1 68 ? 0.514 1.833 2.805 1 98 68 PRO A N 1
ATOM 574 C CA . PRO A 1 68 ? 0.134 3.115 2.207 1 98 68 PRO A CA 1
ATOM 575 C C . PRO A 1 68 ? -1.217 3.621 2.705 1 98 68 PRO A C 1
ATOM 577 O O . PRO A 1 68 ? -1.588 4.766 2.438 1 98 68 PRO A O 1
ATOM 580 N N . LEU A 1 69 ? -2.035 2.77 3.375 1 98.19 69 LEU A N 1
ATOM 581 C CA . LEU A 1 69 ? -3.346 3.244 3.809 1 98.19 69 LEU A CA 1
ATOM 582 C C . LEU A 1 69 ? -3.211 4.254 4.941 1 98.19 69 LEU A C 1
ATOM 584 O O . LEU A 1 69 ? -2.678 3.93 6.008 1 98.19 69 LEU A O 1
ATOM 588 N N . GLY A 1 70 ? -3.693 5.438 4.688 1 98.19 70 GLY A N 1
ATOM 589 C CA . GLY A 1 70 ? -3.514 6.539 5.621 1 98.19 70 GLY A CA 1
ATOM 590 C C . GLY A 1 70 ? -2.311 7.406 5.297 1 98.19 70 GLY A C 1
ATOM 591 O O . GLY A 1 70 ? -1.896 8.234 6.113 1 98.19 70 GLY A O 1
ATOM 592 N N . VAL A 1 71 ? -1.687 7.145 4.188 1 98.19 71 VAL A N 1
ATOM 593 C CA . VAL A 1 71 ? -0.567 7.914 3.652 1 98.19 71 VAL A CA 1
ATOM 594 C C . VAL A 1 71 ? -0.934 8.477 2.279 1 98.19 71 VAL A C 1
ATOM 596 O O . VAL A 1 71 ? -1.333 7.727 1.384 1 98.19 71 VAL A O 1
ATOM 599 N N . TRP A 1 72 ? -0.844 9.828 2.125 1 98.62 72 TRP A N 1
ATOM 600 C CA . TRP A 1 72 ? -1.218 10.43 0.851 1 98.62 72 TRP A CA 1
ATOM 601 C C . TRP A 1 72 ? -0.1 11.328 0.324 1 98.62 72 TRP A C 1
ATOM 603 O O . TRP A 1 72 ? 0.472 12.117 1.072 1 98.62 72 TRP A O 1
ATOM 613 N N . ALA A 1 73 ? 0.234 11.094 -0.927 1 98.19 73 ALA A N 1
ATOM 614 C CA . ALA A 1 73 ? 0.937 12.133 -1.68 1 98.19 73 ALA A CA 1
ATOM 615 C C . ALA A 1 73 ? 0.005 13.289 -2.018 1 98.19 73 ALA A C 1
ATOM 617 O O . ALA A 1 73 ? -1.153 13.078 -2.383 1 98.19 73 ALA A O 1
ATOM 618 N N . ILE A 1 74 ? 0.472 14.445 -1.816 1 98.12 74 ILE A N 1
ATOM 619 C CA . ILE A 1 74 ? -0.262 15.641 -2.201 1 98.12 74 ILE A CA 1
ATOM 620 C C . ILE A 1 74 ? 0.18 16.094 -3.592 1 98.12 74 ILE A C 1
ATOM 622 O O . ILE A 1 74 ? 1.365 16.344 -3.822 1 98.12 74 ILE A O 1
ATOM 626 N N . CYS A 1 75 ? -0.763 16.203 -4.477 1 98 75 CYS A N 1
ATOM 627 C CA . CYS A 1 75 ? -0.439 16.578 -5.852 1 98 75 CYS A CA 1
ATOM 628 C C . CYS A 1 75 ? -1.214 17.812 -6.277 1 98 75 CYS A C 1
ATOM 630 O O . CYS A 1 75 ? -2.398 17.953 -5.969 1 98 75 CYS A O 1
ATOM 632 N N . ASP A 1 76 ? -0.494 18.672 -6.961 1 95.56 76 ASP A N 1
ATOM 633 C CA . ASP A 1 76 ? -1.117 19.859 -7.539 1 95.56 76 ASP A CA 1
ATOM 634 C C . ASP A 1 76 ? -1.989 19.484 -8.734 1 95.56 76 ASP A C 1
ATOM 636 O O . ASP A 1 76 ? -1.525 18.828 -9.672 1 95.56 76 ASP A O 1
ATOM 640 N N . GLN A 1 77 ? -3.232 19.906 -8.742 1 94.38 77 GLN A N 1
ATOM 641 C CA . GLN A 1 77 ? -4.16 19.547 -9.812 1 94.38 77 GLN A CA 1
ATOM 642 C C . GLN A 1 77 ? -3.748 20.188 -11.141 1 94.38 77 GLN A C 1
ATOM 644 O O . GLN A 1 77 ? -4.016 19.625 -12.203 1 94.38 77 GLN A O 1
ATOM 649 N N . LYS A 1 78 ? -3.1 21.297 -11.07 1 92.12 78 LYS A N 1
ATOM 650 C CA . LYS A 1 78 ? -2.754 22.047 -12.273 1 92.12 78 LYS A CA 1
ATOM 651 C C . LYS A 1 78 ? -1.644 21.359 -13.062 1 92.12 78 LYS A C 1
ATOM 653 O O . LYS A 1 78 ? -1.717 21.25 -14.289 1 92.12 78 LYS A O 1
ATOM 658 N N . ASN A 1 79 ? -0.598 20.844 -12.398 1 89.62 79 ASN A N 1
ATOM 659 C CA . ASN A 1 79 ? 0.541 20.281 -13.117 1 89.62 79 ASN A CA 1
ATOM 660 C C . ASN A 1 79 ? 0.789 18.828 -12.727 1 89.62 79 ASN A C 1
ATOM 662 O O . ASN A 1 79 ? 1.766 18.219 -13.172 1 89.62 79 ASN A O 1
ATOM 666 N N . GLN A 1 80 ? 0.009 18.234 -11.883 1 89.62 80 GLN A N 1
ATOM 667 C CA . GLN A 1 80 ? 0.028 16.828 -11.477 1 89.62 80 GLN A CA 1
ATOM 668 C C . GLN A 1 80 ? 1.311 16.5 -10.719 1 89.62 80 GLN A C 1
ATOM 670 O O . GLN A 1 80 ? 1.612 15.328 -10.492 1 89.62 80 GLN A O 1
ATOM 675 N N . GLN A 1 81 ? 2.018 17.5 -10.336 1 93.06 81 GLN A N 1
ATOM 676 C CA . GLN A 1 81 ? 3.264 17.312 -9.602 1 93.06 81 GLN A CA 1
ATOM 677 C C . GLN A 1 81 ? 2.992 16.953 -8.141 1 93.06 81 GLN A C 1
ATOM 679 O O . GLN A 1 81 ? 2.109 17.547 -7.512 1 93.06 81 GLN A O 1
ATOM 684 N N . MET A 1 82 ? 3.758 15.938 -7.672 1 96.5 82 MET A N 1
ATOM 685 C CA . MET A 1 82 ? 3.713 15.648 -6.242 1 96.5 82 MET A CA 1
ATOM 686 C C . MET A 1 82 ? 4.445 16.719 -5.445 1 96.5 82 MET A C 1
ATOM 688 O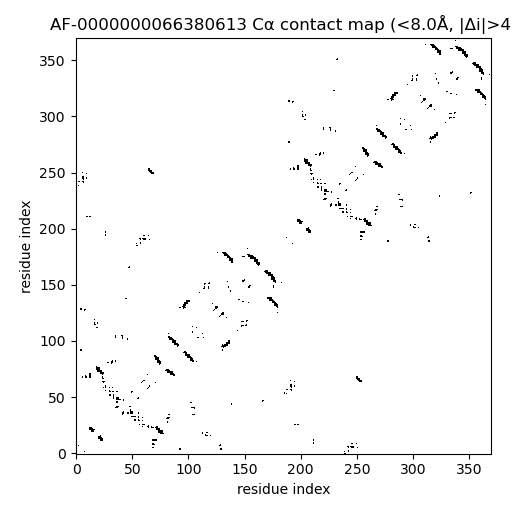 O . MET A 1 82 ? 5.641 16.938 -5.645 1 96.5 82 MET A O 1
ATOM 692 N N . ILE A 1 83 ? 3.773 17.422 -4.531 1 95.62 83 ILE A N 1
ATOM 693 C CA . ILE A 1 83 ? 4.379 18.578 -3.896 1 95.62 83 ILE A CA 1
ATOM 694 C C . ILE A 1 83 ? 4.473 18.359 -2.389 1 95.62 83 ILE A C 1
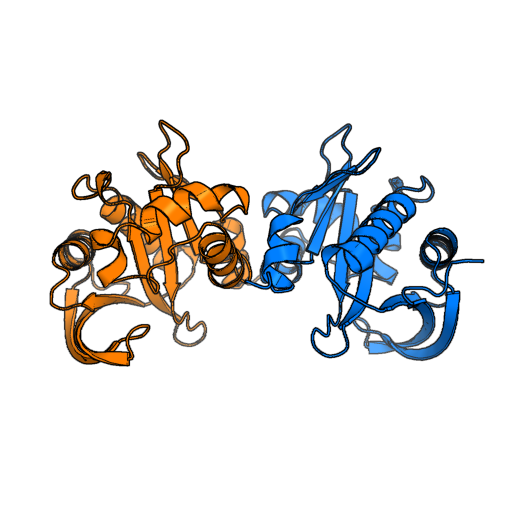ATOM 696 O O . ILE A 1 83 ? 4.941 19.234 -1.654 1 95.62 83 ILE A O 1
ATOM 700 N N . GLY A 1 84 ? 4.02 17.219 -1.911 1 95.31 84 GLY A N 1
ATOM 701 C CA . GLY A 1 84 ? 4.109 16.969 -0.482 1 95.31 84 GLY A CA 1
ATOM 702 C C . GLY A 1 84 ? 3.471 15.648 -0.063 1 95.31 84 GLY A C 1
ATOM 703 O O . GLY A 1 84 ? 3.24 14.773 -0.896 1 95.31 84 GLY A O 1
ATOM 704 N N . SER A 1 85 ? 3.273 15.5 1.225 1 96.31 85 SER A N 1
ATOM 705 C CA . SER A 1 85 ? 2.699 14.297 1.823 1 96.31 85 SER A CA 1
ATOM 706 C C . SER A 1 85 ? 1.949 14.633 3.109 1 96.31 85 SER A C 1
ATOM 708 O O . SER A 1 85 ? 2.254 15.617 3.777 1 96.31 85 SER A O 1
ATOM 710 N N . ILE A 1 86 ? 0.978 13.891 3.336 1 96.94 86 ILE A N 1
ATOM 711 C CA . ILE A 1 86 ? 0.344 13.875 4.648 1 96.94 86 ILE A CA 1
ATOM 712 C C . ILE A 1 86 ? 0.003 12.438 5.039 1 96.94 86 ILE A C 1
ATOM 714 O O . ILE A 1 86 ? -0.382 11.633 4.188 1 96.94 86 ILE A O 1
ATOM 718 N N . LYS A 1 87 ? 0.127 12.141 6.293 1 97.5 87 LYS A N 1
ATOM 719 C CA . LYS A 1 87 ? -0.15 10.773 6.719 1 97.5 87 LYS A CA 1
ATOM 720 C C . LYS A 1 87 ? -0.55 10.727 8.195 1 97.5 87 LYS A C 1
ATOM 722 O O . LYS A 1 87 ? -0.242 11.648 8.953 1 97.5 87 LYS A O 1
ATOM 727 N N . PHE A 1 88 ? -1.282 9.703 8.555 1 97.88 88 PHE A N 1
ATOM 728 C CA . PHE A 1 88 ? -1.502 9.367 9.953 1 97.88 88 PHE A CA 1
ATOM 729 C C . PHE A 1 88 ? -0.257 8.734 10.562 1 97.88 88 PHE A C 1
ATOM 731 O O . PHE A 1 88 ? 0.271 7.758 10.031 1 97.88 88 PHE A O 1
ATOM 738 N N . GLU A 1 89 ? 0.186 9.398 11.578 1 93.94 89 GLU A N 1
ATOM 739 C CA . GLU A 1 89 ? 1.207 8.805 12.438 1 93.94 89 GLU A CA 1
ATOM 740 C C . GLU A 1 89 ? 0.596 8.25 13.719 1 93.94 89 GLU A C 1
ATOM 742 O O . GLU A 1 89 ? -0.354 8.828 14.258 1 93.94 89 GLU A O 1
ATOM 747 N N . LYS A 1 90 ? 1.053 7.094 14.234 1 93.75 90 LYS A N 1
ATOM 748 C CA . LYS A 1 90 ? 0.606 6.516 15.5 1 93.75 90 LYS A CA 1
ATOM 749 C C . LYS A 1 90 ? -0.912 6.363 15.523 1 93.75 90 LYS A C 1
ATOM 751 O O . LYS A 1 90 ? -1.564 6.777 16.484 1 93.75 90 LYS A O 1
ATOM 756 N N . LEU A 1 91 ? -1.471 5.883 14.453 1 96.5 91 LEU A N 1
ATOM 757 C CA . LEU A 1 91 ? -2.906 5.625 14.406 1 96.5 91 LEU A CA 1
ATOM 758 C C . LEU A 1 91 ? -3.295 4.559 15.43 1 96.5 91 LEU A C 1
ATOM 760 O O . LEU A 1 91 ? -2.785 3.438 15.383 1 96.5 91 LEU A O 1
ATOM 764 N N . ASP A 1 92 ? -4.102 4.918 16.391 1 96.81 92 ASP A N 1
ATOM 765 C CA . ASP A 1 92 ? -4.602 4.02 17.422 1 96.81 92 ASP A CA 1
ATOM 766 C C . ASP A 1 92 ? -6.086 3.717 17.219 1 96.81 92 ASP A C 1
ATOM 768 O O . ASP A 1 92 ? -6.945 4.523 17.578 1 96.81 92 ASP A O 1
ATOM 772 N N . GLU A 1 93 ? -6.34 2.582 16.766 1 93.94 93 GLU A N 1
ATOM 773 C CA . GLU A 1 93 ? -7.707 2.203 16.422 1 93.94 93 GLU A CA 1
ATOM 774 C C . GLU A 1 93 ? -8.57 2.061 17.672 1 93.94 93 GLU A C 1
ATOM 776 O O . GLU A 1 93 ? -9.781 2.309 17.641 1 93.94 93 GLU A O 1
ATOM 781 N N . ILE A 1 94 ? -7.957 1.583 18.703 1 94.38 94 ILE A N 1
ATOM 782 C CA . ILE A 1 94 ? -8.688 1.357 19.938 1 94.38 94 ILE A CA 1
ATOM 783 C C . ILE A 1 94 ? -9.055 2.697 20.578 1 94.38 94 ILE A C 1
ATOM 785 O O . ILE A 1 94 ? -10.227 2.947 20.875 1 94.38 94 ILE A O 1
ATOM 789 N N . LYS A 1 95 ? -8.141 3.666 20.703 1 96.75 95 LYS A N 1
ATOM 790 C CA . LYS A 1 95 ? -8.383 4.977 21.312 1 96.75 95 LYS A CA 1
ATOM 791 C C . LYS A 1 95 ? -9.039 5.926 20.312 1 96.75 95 LYS A C 1
ATOM 793 O O . LYS A 1 95 ? -9.531 6.992 20.703 1 96.75 95 LYS A O 1
ATOM 798 N N . LYS A 1 96 ? -9.031 5.48 19.062 1 97 96 LYS A N 1
ATOM 799 C CA . LYS A 1 96 ? -9.594 6.285 17.984 1 97 96 LYS A CA 1
ATOM 800 C C . LYS A 1 96 ? -8.914 7.645 17.891 1 97 96 LYS A C 1
ATOM 802 O O . LYS A 1 96 ? -9.578 8.68 17.828 1 97 96 LYS A O 1
ATOM 807 N N . GLU A 1 97 ? -7.613 7.625 17.891 1 98.19 97 GLU A N 1
ATOM 808 C CA . GLU A 1 97 ? -6.785 8.828 17.797 1 98.19 97 GLU A CA 1
ATOM 809 C C . GLU A 1 97 ? -5.645 8.625 16.797 1 98.19 97 GLU A C 1
ATOM 811 O O . GLU A 1 97 ? -5.246 7.488 16.531 1 98.19 97 GLU A O 1
ATOM 816 N N . ALA A 1 98 ? -5.184 9.75 16.25 1 98.25 98 ALA A N 1
ATOM 817 C CA . ALA A 1 98 ? -4.023 9.695 15.367 1 98.25 98 ALA A CA 1
ATOM 818 C C . ALA A 1 98 ? -3.254 11.016 15.398 1 98.25 98 ALA A C 1
ATOM 820 O O . ALA A 1 98 ? -3.803 12.055 15.766 1 98.25 98 ALA A O 1
ATOM 821 N N . GLU A 1 99 ? -1.987 10.898 15.117 1 97.75 99 GLU A N 1
ATOM 822 C CA . GLU A 1 99 ? -1.146 12.07 14.859 1 97.75 99 GLU A CA 1
ATOM 823 C C . GLU A 1 99 ? -0.99 12.312 13.359 1 97.75 99 GLU A C 1
ATOM 825 O O . GLU A 1 99 ? -0.856 11.367 12.578 1 97.75 99 GLU A O 1
ATOM 830 N N . LEU A 1 100 ? -1.05 13.594 12.992 1 97.25 100 LEU A N 1
ATOM 831 C CA . LEU A 1 100 ? -0.81 13.938 11.594 1 97.25 100 LEU A CA 1
ATOM 832 C C . LEU A 1 100 ? 0.627 14.406 11.391 1 97.25 100 LEU A C 1
ATOM 834 O O . LEU A 1 100 ? 1.143 15.211 12.172 1 97.25 100 LEU A O 1
ATOM 838 N N . GLY A 1 101 ? 1.273 13.828 10.414 1 94 101 GLY A N 1
ATOM 839 C CA . GLY A 1 101 ? 2.545 14.297 9.891 1 94 101 GLY A CA 1
ATOM 840 C C . GLY A 1 101 ? 2.482 14.68 8.422 1 94 101 GLY A C 1
ATOM 841 O O . GLY A 1 101 ? 1.812 14.016 7.633 1 94 101 GLY A O 1
ATOM 842 N N . TYR A 1 102 ? 3.145 15.773 8.164 1 94.25 102 TYR A N 1
ATOM 843 C CA . TYR A 1 102 ? 3.068 16.203 6.77 1 94.25 102 TYR A CA 1
ATOM 844 C C . TYR A 1 102 ? 4.27 17.078 6.402 1 94.25 102 TYR A C 1
ATOM 846 O O . TYR A 1 102 ? 4.973 17.578 7.281 1 94.25 102 TYR A O 1
ATOM 854 N N . PHE A 1 103 ? 4.473 17.203 5.094 1 91.12 103 PHE A N 1
ATOM 855 C CA . PHE A 1 103 ? 5.426 18.156 4.547 1 91.12 103 PHE A CA 1
ATOM 856 C C . PHE A 1 103 ? 4.965 18.656 3.182 1 91.12 103 PHE A C 1
ATOM 858 O O . PHE A 1 103 ? 4.172 18 2.51 1 91.12 103 PHE A O 1
ATOM 865 N N . LEU A 1 104 ? 5.43 19.844 2.85 1 92 104 LEU A N 1
ATOM 866 C CA . LEU A 1 104 ? 5.203 20.453 1.54 1 92 104 LEU A CA 1
ATOM 867 C C . LEU A 1 104 ? 6.512 20.953 0.944 1 92 104 LEU A C 1
ATOM 869 O O . LEU A 1 104 ? 7.395 21.422 1.674 1 92 104 LEU A O 1
ATOM 873 N N . ARG A 1 105 ? 6.469 20.844 -0.377 1 90.25 105 ARG A N 1
ATOM 874 C CA . ARG A 1 105 ? 7.566 21.5 -1.078 1 90.25 105 ARG A CA 1
ATOM 875 C C . ARG A 1 105 ? 7.629 22.984 -0.73 1 90.25 105 ARG A C 1
ATOM 877 O O . ARG A 1 105 ? 6.59 23.641 -0.593 1 90.25 105 ARG A O 1
ATOM 884 N N . LYS A 1 106 ? 8.797 23.5 -0.664 1 86.5 106 LYS A N 1
ATOM 885 C CA . LYS A 1 106 ? 9.023 24.859 -0.173 1 86.5 106 LYS A CA 1
ATOM 886 C C . LYS A 1 106 ? 8.273 25.875 -1.021 1 86.5 106 LYS A C 1
ATOM 888 O O . LYS A 1 106 ? 7.66 26.797 -0.488 1 86.5 106 LYS A O 1
ATOM 893 N N . ASP A 1 107 ? 8.328 25.719 -2.301 1 87.19 107 ASP A N 1
ATOM 894 C CA . ASP A 1 107 ? 7.723 26.703 -3.186 1 87.19 107 ASP A CA 1
ATOM 895 C C . ASP A 1 107 ? 6.199 26.641 -3.111 1 87.19 107 ASP A C 1
ATOM 897 O O . ASP A 1 107 ? 5.512 27.5 -3.678 1 87.19 107 ASP A O 1
ATOM 901 N N . ALA A 1 108 ? 5.688 25.719 -2.367 1 89.44 108 ALA A N 1
ATOM 902 C CA . ALA A 1 108 ? 4.242 25.594 -2.197 1 89.44 108 ALA A CA 1
ATOM 903 C C . ALA A 1 108 ? 3.805 26.109 -0.83 1 89.44 108 ALA A C 1
ATOM 905 O O . ALA A 1 108 ? 2.617 26.078 -0.497 1 89.44 108 ALA A O 1
ATOM 906 N N . TRP A 1 109 ? 4.762 26.688 -0.121 1 86.69 109 TRP A N 1
ATOM 907 C CA . TRP A 1 109 ? 4.461 27.188 1.216 1 86.69 109 TRP A CA 1
ATOM 908 C C . TRP A 1 109 ? 3.67 28.484 1.144 1 86.69 109 TRP A C 1
ATOM 910 O O . TRP A 1 109 ? 3.752 29.219 0.153 1 86.69 109 TRP A O 1
ATOM 920 N N . SER A 1 110 ? 2.922 28.688 2.146 1 88.06 110 SER A N 1
ATOM 921 C CA . SER A 1 110 ? 2.229 29.953 2.4 1 88.06 110 SER A CA 1
ATOM 922 C C . SER A 1 110 ? 1.176 30.219 1.333 1 88.06 110 SER A C 1
ATOM 924 O O . SER A 1 110 ? 0.949 31.375 0.961 1 88.06 110 SER A O 1
ATOM 926 N N . GLN A 1 111 ? 0.727 29.172 0.721 1 92.25 111 GLN A N 1
ATOM 927 C CA . GLN A 1 111 ? -0.334 29.297 -0.274 1 92.25 111 GLN A CA 1
ATOM 928 C C . GLN A 1 111 ? -1.631 28.656 0.227 1 92.25 111 GLN A C 1
ATOM 930 O O . GLN A 1 111 ? -2.617 28.594 -0.509 1 92.25 111 GLN A O 1
ATOM 935 N N . GLY A 1 112 ? -1.621 28.156 1.452 1 95.56 112 GLY A N 1
ATOM 936 C CA . GLY A 1 112 ? -2.816 27.594 2.072 1 95.56 112 GLY A CA 1
ATOM 937 C C . GLY A 1 112 ? -3.082 26.156 1.678 1 95.56 112 GLY A C 1
ATOM 938 O O . GLY A 1 112 ? -4.121 25.594 2.031 1 95.56 112 GLY A O 1
ATOM 939 N N . PHE A 1 113 ? -2.145 25.547 0.936 1 96.44 113 PHE A N 1
ATOM 940 C CA . PHE A 1 113 ? -2.334 24.188 0.44 1 96.44 113 PHE A CA 1
ATOM 941 C C . PHE A 1 113 ? -2.443 23.203 1.596 1 96.44 113 PHE A C 1
ATOM 943 O O . PHE A 1 113 ? -3.365 22.391 1.637 1 96.44 113 PHE A O 1
ATOM 950 N N . MET A 1 114 ? -1.58 23.297 2.521 1 96.62 114 MET A N 1
ATOM 951 C CA . MET A 1 114 ? -1.576 22.312 3.6 1 96.62 114 MET A CA 1
ATOM 952 C C . MET A 1 114 ? -2.799 22.469 4.496 1 96.62 114 MET A C 1
ATOM 954 O O . MET A 1 114 ? -3.377 21.484 4.957 1 96.62 114 MET A O 1
ATOM 958 N N . THR A 1 115 ? -3.133 23.75 4.746 1 97.75 115 THR A N 1
ATOM 959 C CA . THR A 1 115 ? -4.352 23.984 5.516 1 97.75 115 THR A CA 1
ATOM 960 C C . THR A 1 115 ? -5.555 23.344 4.836 1 97.75 115 THR A C 1
ATOM 962 O O . THR A 1 115 ? -6.375 22.703 5.496 1 97.75 115 THR A O 1
ATOM 965 N N . GLU A 1 116 ? -5.645 23.516 3.516 1 98 116 GLU A N 1
ATOM 966 C CA . GLU A 1 116 ? -6.695 22.906 2.715 1 98 116 GLU A CA 1
ATOM 967 C C . GLU A 1 116 ? -6.711 21.391 2.898 1 98 116 GLU A C 1
ATOM 969 O O . GLU A 1 116 ? -7.77 20.797 3.104 1 98 116 GLU A O 1
ATOM 974 N N . VAL A 1 117 ? -5.59 20.75 2.9 1 98.25 117 VAL A N 1
ATOM 975 C CA . VAL A 1 117 ? -5.445 19.297 3 1 98.25 117 VAL A CA 1
ATOM 976 C C . VAL A 1 117 ? -5.793 18.844 4.414 1 98.25 117 VAL A C 1
ATOM 978 O O . VAL A 1 117 ? -6.574 17.906 4.598 1 98.25 117 VAL A O 1
ATOM 981 N N . VAL A 1 118 ? -5.25 19.5 5.438 1 98.12 118 VAL A N 1
ATOM 982 C CA . VAL A 1 118 ? -5.453 19.125 6.828 1 98.12 118 VAL A CA 1
ATOM 983 C C . VAL A 1 118 ? -6.934 19.234 7.188 1 98.12 118 VAL A C 1
ATOM 985 O O . VAL A 1 118 ? -7.484 18.344 7.852 1 98.12 118 VAL A O 1
ATOM 988 N N . ARG A 1 119 ? -7.586 20.25 6.711 1 97.94 119 ARG A N 1
ATOM 989 C CA . ARG A 1 119 ? -9.008 20.406 6.98 1 97.94 119 ARG A CA 1
ATOM 990 C C . ARG A 1 119 ? -9.812 19.25 6.398 1 97.94 119 ARG A C 1
ATOM 992 O O . ARG A 1 119 ? -10.727 18.734 7.047 1 97.94 119 ARG A O 1
ATOM 999 N N . LYS A 1 120 ? -9.5 18.891 5.207 1 98.44 120 LYS A N 1
ATOM 1000 C CA . LYS A 1 120 ? -10.195 17.766 4.582 1 98.44 120 LYS A CA 1
ATOM 1001 C C . LYS A 1 120 ? -9.938 16.469 5.34 1 98.44 120 LYS A C 1
ATOM 1003 O O . LYS A 1 120 ? -10.859 15.672 5.551 1 98.44 120 LYS A O 1
ATOM 1008 N N . ILE A 1 121 ? -8.711 16.234 5.75 1 98.31 121 ILE A N 1
ATOM 1009 C CA . ILE A 1 121 ? -8.352 15.023 6.492 1 98.31 121 ILE A CA 1
ATOM 1010 C C . ILE A 1 121 ? -9.086 15.008 7.832 1 98.31 121 ILE A C 1
ATOM 1012 O O . ILE A 1 121 ? -9.547 13.953 8.281 1 98.31 121 ILE A O 1
ATOM 1016 N N . CYS A 1 122 ? -9.18 16.172 8.43 1 97.44 122 CYS A N 1
ATOM 1017 C CA . CYS A 1 122 ? -9.93 16.266 9.672 1 97.44 122 CYS A CA 1
ATOM 1018 C C . CYS A 1 122 ? -11.391 15.867 9.453 1 97.44 122 CYS A C 1
ATOM 1020 O O . CYS A 1 122 ? -11.938 15.055 10.203 1 97.44 122 CYS A O 1
ATOM 1022 N N . GLN A 1 123 ? -11.984 16.469 8.43 1 97.38 123 GLN A N 1
ATOM 1023 C CA . GLN A 1 123 ? -13.367 16.141 8.094 1 97.38 123 GLN A CA 1
ATOM 1024 C C . GLN A 1 123 ? -13.531 14.633 7.902 1 97.38 123 GLN A C 1
ATOM 1026 O O . GLN A 1 123 ? -14.414 14.016 8.5 1 97.38 123 GLN A O 1
ATOM 1031 N N . LEU A 1 124 ? -12.703 14.023 7.141 1 97.94 124 LEU A N 1
ATOM 1032 C CA . LEU A 1 124 ? -12.781 12.586 6.883 1 97.94 124 LEU A CA 1
ATOM 1033 C C . LEU A 1 124 ? -12.555 11.789 8.164 1 97.94 124 LEU A C 1
ATOM 1035 O O . LEU A 1 124 ? -13.227 10.789 8.406 1 97.94 124 LEU A O 1
ATOM 1039 N N . SER A 1 125 ? -11.586 12.242 8.984 1 97.94 125 SER A N 1
ATOM 1040 C CA . SER A 1 125 ? -11.227 11.531 10.211 1 97.94 125 SER A CA 1
ATOM 1041 C C . SER A 1 125 ? -12.422 11.445 11.156 1 97.94 125 SER A C 1
ATOM 1043 O O . SER A 1 125 ? -12.688 10.383 11.727 1 97.94 125 SER A O 1
ATOM 1045 N N . PHE A 1 126 ? -13.141 12.484 11.258 1 96.56 126 PHE A N 1
ATOM 1046 C CA . PHE A 1 126 ? -14.211 12.555 12.25 1 96.56 126 PHE A CA 1
ATOM 1047 C C . PHE A 1 126 ? -15.531 12.07 11.656 1 96.56 126 PHE A C 1
ATOM 1049 O O . PHE A 1 126 ? -16.344 11.461 12.359 1 96.56 126 PHE A O 1
ATOM 1056 N N . GLU A 1 127 ? -15.719 12.188 10.359 1 96.44 127 GLU A N 1
ATOM 1057 C CA . GLU A 1 127 ? -17 11.844 9.742 1 96.44 127 GLU A CA 1
ATOM 1058 C C . GLU A 1 127 ? -16.969 10.438 9.148 1 96.44 127 GLU A C 1
ATOM 1060 O O . GLU A 1 127 ? -18 9.773 9.055 1 96.44 127 GLU A O 1
ATOM 1065 N N . GLU A 1 128 ? -15.789 10.031 8.734 1 96.5 128 GLU A N 1
ATOM 1066 C CA . GLU A 1 128 ? -15.719 8.773 7.992 1 96.5 128 GLU A CA 1
ATOM 1067 C C . GLU A 1 128 ? -14.891 7.734 8.758 1 96.5 128 GLU A C 1
ATOM 1069 O O . GLU A 1 128 ? -15.328 6.598 8.938 1 96.5 128 GLU A O 1
ATOM 1074 N N . PHE A 1 129 ? -13.781 8.094 9.352 1 97 129 PHE A N 1
ATOM 1075 C CA . PHE A 1 129 ? -12.836 7.129 9.898 1 97 129 PHE A CA 1
ATOM 1076 C C . PHE A 1 129 ? -13.164 6.809 11.352 1 97 129 PHE A C 1
ATOM 1078 O O . PHE A 1 129 ? -12.578 5.895 11.938 1 97 129 PHE A O 1
ATOM 1085 N N . GLY A 1 130 ? -13.992 7.609 11.938 1 95.12 130 GLY A N 1
ATOM 1086 C CA . GLY A 1 130 ? -14.453 7.324 13.281 1 95.12 130 GLY A CA 1
ATOM 1087 C C . GLY A 1 130 ? -13.461 7.734 14.352 1 95.12 130 GLY A C 1
ATOM 1088 O O . GLY A 1 130 ? -13.516 7.238 15.484 1 95.12 130 GLY A O 1
ATOM 1089 N N . LEU A 1 131 ? -12.508 8.539 14.023 1 97.25 131 LEU A N 1
ATOM 1090 C CA . LEU A 1 131 ? -11.555 9.047 15.008 1 97.25 131 LEU A CA 1
ATOM 1091 C C . LEU A 1 131 ? -12.203 10.109 15.898 1 97.25 131 LEU A C 1
ATOM 1093 O O . LEU A 1 131 ? -13.188 10.734 15.5 1 97.25 131 LEU A O 1
ATOM 1097 N N . LYS A 1 132 ? -11.609 10.227 17.078 1 97.5 132 LYS A N 1
ATOM 1098 C CA . LYS A 1 132 ? -12.172 11.172 18.047 1 97.5 132 LYS A CA 1
ATOM 1099 C C . LYS A 1 132 ? -11.188 12.297 18.344 1 97.5 132 LYS A C 1
ATOM 1101 O O . LYS A 1 132 ? -11.57 13.328 18.906 1 97.5 132 LYS A O 1
ATOM 1106 N N . GLN A 1 133 ? -9.938 12.07 17.984 1 97.88 133 GLN A N 1
ATOM 1107 C CA . GLN A 1 133 ? -8.93 13.086 18.25 1 97.88 133 GLN A CA 1
ATOM 1108 C C . GLN A 1 133 ? -7.777 13 17.266 1 97.88 133 GLN A C 1
ATOM 1110 O O . GLN A 1 133 ? -7.328 11.906 16.906 1 97.88 133 GLN A O 1
ATOM 1115 N N . LEU A 1 134 ? -7.375 14.133 16.812 1 98.44 134 LEU A N 1
ATOM 1116 C CA . LEU A 1 134 ? -6.172 14.266 16 1 98.44 134 LEU A CA 1
ATOM 1117 C C . LEU A 1 134 ? -5.156 15.18 16.672 1 98.44 134 LEU A C 1
ATOM 1119 O O . LEU A 1 134 ? -5.531 16.156 17.344 1 98.44 134 LEU A O 1
ATOM 1123 N N . SER A 1 135 ? -3.914 14.852 16.531 1 98.31 135 SER A N 1
ATOM 1124 C CA . SER A 1 135 ? -2.855 15.719 17.031 1 98.31 135 SER A CA 1
ATOM 1125 C C . SER A 1 135 ? -1.854 16.062 15.938 1 98.31 135 SER A C 1
ATOM 1127 O O . SER A 1 135 ? -1.714 15.32 14.961 1 98.31 135 SER A O 1
ATOM 1129 N N . ILE A 1 136 ? -1.266 17.203 16.031 1 97.06 136 ILE A N 1
ATOM 1130 C CA . ILE A 1 136 ? -0.149 17.672 15.219 1 97.06 136 ILE A CA 1
ATOM 1131 C C . ILE A 1 136 ? 0.998 18.109 16.125 1 97.06 136 ILE A C 1
ATOM 1133 O O . ILE A 1 136 ? 0.812 18.969 17 1 97.06 136 ILE A O 1
ATOM 1137 N N . ILE A 1 137 ? 2.139 17.484 15.961 1 94.81 137 ILE A N 1
ATOM 1138 C CA . ILE A 1 137 ? 3.32 17.844 16.734 1 94.81 137 ILE A CA 1
ATOM 1139 C C . ILE A 1 137 ? 4.324 18.562 15.844 1 94.81 137 ILE A C 1
ATOM 1141 O O . ILE A 1 137 ? 4.668 18.094 14.766 1 94.81 137 ILE A O 1
ATOM 1145 N N . THR A 1 138 ? 4.707 19.719 16.266 1 92.38 138 THR A N 1
ATOM 1146 C CA . THR A 1 138 ? 5.625 20.547 15.492 1 92.38 138 THR A CA 1
ATOM 1147 C C . THR A 1 138 ? 6.828 20.953 16.344 1 92.38 138 THR A C 1
ATOM 1149 O O . THR A 1 138 ? 6.723 21.062 17.562 1 92.38 138 THR A O 1
ATOM 1152 N N . HIS A 1 139 ? 7.91 21.125 15.672 1 89.69 139 HIS A N 1
ATOM 1153 C CA . HIS A 1 139 ? 9.016 21.812 16.344 1 89.69 139 HIS A CA 1
ATOM 1154 C C . HIS A 1 139 ? 8.609 23.219 16.766 1 89.69 139 HIS A C 1
ATOM 1156 O O . HIS A 1 139 ? 7.848 23.891 16.062 1 89.69 139 HIS A O 1
ATOM 1162 N N . LEU A 1 140 ? 9.242 23.641 17.828 1 91.31 140 LEU A N 1
ATOM 1163 C CA . LEU A 1 140 ? 8.945 24.984 18.328 1 91.31 140 LEU A CA 1
ATOM 1164 C C . LEU A 1 140 ? 9.266 26.047 17.281 1 91.31 140 LEU A C 1
ATOM 1166 O O . LEU A 1 140 ? 8.562 27.062 17.188 1 91.31 140 LEU A O 1
ATOM 1170 N N . GLU A 1 141 ? 10.234 25.734 16.469 1 87.19 141 GLU A N 1
ATOM 1171 C CA . GLU A 1 141 ? 10.727 26.719 15.492 1 87.19 141 GLU A CA 1
ATOM 1172 C C . GLU A 1 141 ? 9.906 26.672 14.211 1 87.19 141 GLU A C 1
ATOM 1174 O O . GLU A 1 141 ? 10.055 27.531 13.344 1 87.19 141 GLU A O 1
ATOM 1179 N N . ASN A 1 142 ? 9.047 25.672 14.078 1 87.31 142 ASN A N 1
ATOM 1180 C CA . ASN A 1 142 ? 8.305 25.484 12.836 1 87.31 142 ASN A CA 1
ATOM 1181 C C . ASN A 1 142 ? 6.984 26.25 12.852 1 87.31 142 ASN A C 1
ATOM 1183 O O . ASN A 1 142 ? 5.91 25.641 12.898 1 87.31 142 ASN A O 1
ATOM 1187 N N . GLU A 1 143 ? 7.086 27.516 12.633 1 89.69 143 GLU A N 1
ATOM 1188 C CA . GLU A 1 143 ? 5.93 28.406 12.711 1 89.69 143 GLU A CA 1
ATOM 1189 C C . GLU A 1 143 ? 4.926 28.109 11.602 1 89.69 143 GLU A C 1
ATOM 1191 O O . GLU A 1 143 ? 3.715 28.25 11.797 1 89.69 143 GLU A O 1
ATOM 1196 N N . ALA A 1 144 ? 5.449 27.719 10.484 1 88.44 144 ALA A N 1
ATOM 1197 C CA . ALA A 1 144 ? 4.574 27.422 9.359 1 88.44 144 ALA A CA 1
ATOM 1198 C C . ALA A 1 144 ? 3.613 26.281 9.695 1 88.44 144 ALA A C 1
ATOM 1200 O O . ALA A 1 144 ? 2.408 26.391 9.461 1 88.44 144 ALA A O 1
ATOM 1201 N N . SER A 1 145 ? 4.078 25.234 10.289 1 91.31 145 SER A N 1
ATOM 1202 C CA . SER A 1 145 ? 3.246 24.094 10.672 1 91.31 145 SER A CA 1
ATOM 1203 C C . SER A 1 145 ? 2.281 24.484 11.797 1 91.31 145 SER A C 1
ATOM 1205 O O . SER A 1 145 ? 1.146 24 11.828 1 91.31 145 SER A O 1
ATOM 1207 N N . GLN A 1 146 ? 2.768 25.312 12.664 1 94.25 146 GLN A N 1
ATOM 1208 C CA . GLN A 1 146 ? 1.906 25.797 13.742 1 94.25 146 GLN A CA 1
ATOM 1209 C C . GLN A 1 146 ? 0.702 26.547 13.18 1 94.25 146 GLN A C 1
ATOM 1211 O O . GLN A 1 146 ? -0.426 26.359 13.641 1 94.25 146 GLN A O 1
ATOM 1216 N N . ARG A 1 147 ? 0.973 27.391 12.242 1 95.62 147 ARG A N 1
ATOM 1217 C CA . ARG A 1 147 ? -0.105 28.156 11.617 1 95.62 147 ARG A CA 1
ATOM 1218 C C . ARG A 1 147 ? -1.109 27.219 10.945 1 95.62 147 ARG A C 1
ATOM 1220 O O . ARG A 1 147 ? -2.318 27.453 11.016 1 95.62 147 ARG A O 1
ATOM 1227 N N . VAL A 1 148 ? -0.622 26.156 10.289 1 96.31 148 VAL A N 1
ATOM 1228 C CA . VAL A 1 148 ? -1.498 25.172 9.656 1 96.31 148 VAL A CA 1
ATOM 1229 C C . VAL A 1 148 ? -2.416 24.547 10.703 1 96.31 148 VAL A C 1
ATOM 1231 O O . VAL A 1 148 ? -3.627 24.453 10.5 1 96.31 148 VAL A O 1
ATOM 1234 N N . ALA A 1 149 ? -1.857 24.125 11.805 1 96.94 149 ALA A N 1
ATOM 1235 C CA . ALA A 1 149 ? -2.629 23.5 12.875 1 96.94 149 ALA A CA 1
ATOM 1236 C C . ALA A 1 149 ? -3.732 24.422 13.367 1 96.94 149 ALA A C 1
ATOM 1238 O O . ALA A 1 149 ? -4.902 24.031 13.43 1 96.94 149 ALA A O 1
ATOM 1239 N N . LEU A 1 150 ? -3.312 25.656 13.656 1 97 150 LEU A N 1
ATOM 1240 C CA . LEU A 1 150 ? -4.254 26.625 14.203 1 97 150 LEU A CA 1
ATOM 1241 C C . LEU A 1 150 ? -5.34 26.969 13.188 1 97 150 LEU A C 1
ATOM 1243 O O . LEU A 1 150 ? -6.523 27.016 13.531 1 97 150 LEU A O 1
ATOM 1247 N N . LYS A 1 151 ? -4.953 27.203 11.953 1 97 151 LYS A N 1
ATOM 1248 C CA . LYS A 1 151 ? -5.902 27.547 10.898 1 97 151 LYS A CA 1
ATOM 1249 C C . LYS A 1 151 ? -6.836 26.391 10.586 1 97 151 LYS A C 1
ATOM 1251 O O . LYS A 1 151 ? -7.891 26.578 9.977 1 97 151 LYS A O 1
ATOM 1256 N N . SER A 1 152 ? -6.453 25.172 10.93 1 97.06 152 SER A N 1
ATOM 1257 C CA . SER A 1 152 ? -7.242 23.984 10.617 1 97.06 152 SER A CA 1
ATOM 1258 C C . SER A 1 152 ? -8.133 23.578 11.797 1 97.06 152 SER A C 1
ATOM 1260 O O . SER A 1 152 ? -8.766 22.531 11.773 1 97.06 152 SER A O 1
ATOM 1262 N N . GLY A 1 153 ? -8.125 24.359 12.812 1 95.88 153 GLY A N 1
ATOM 1263 C CA . GLY A 1 153 ? -9.07 24.141 13.906 1 95.88 153 GLY A CA 1
ATOM 1264 C C . GLY A 1 153 ? -8.445 23.469 15.109 1 95.88 153 GLY A C 1
ATOM 1265 O O . GLY A 1 153 ? -9.141 23.156 16.078 1 95.88 153 GLY A O 1
ATOM 1266 N N . PHE A 1 154 ? -7.148 23.234 15.078 1 98 154 PHE A N 1
ATOM 1267 C CA . PHE A 1 154 ? -6.461 22.672 16.234 1 98 154 PHE A CA 1
ATOM 1268 C C . PHE A 1 154 ? -6.184 23.734 17.281 1 98 154 PHE A C 1
ATOM 1270 O O . PHE A 1 154 ? -6.086 24.922 16.953 1 98 154 PHE A O 1
ATOM 1277 N N . SER A 1 155 ? -6.043 23.25 18.531 1 97.44 155 SER A N 1
ATOM 1278 C CA . SER A 1 155 ? -5.652 24.125 19.625 1 97.44 155 SER A CA 1
ATOM 1279 C C . SER A 1 155 ? -4.375 23.641 20.297 1 97.44 155 SER A C 1
ATOM 1281 O O . SER A 1 155 ? -4.129 22.438 20.359 1 97.44 155 SER A O 1
ATOM 1283 N N . LEU A 1 156 ? -3.635 24.547 20.797 1 97.62 156 LEU A N 1
ATOM 1284 C CA . LEU A 1 156 ? -2.418 24.188 21.516 1 97.62 156 LEU A CA 1
ATOM 1285 C C . LEU A 1 156 ? -2.746 23.375 22.766 1 97.62 156 LEU A C 1
ATOM 1287 O O . LEU A 1 156 ? -3.57 23.797 23.578 1 97.62 156 LEU A O 1
ATOM 1291 N N . PHE A 1 157 ? -2.184 22.234 22.797 1 97.69 157 PHE A N 1
ATOM 1292 C CA . PHE A 1 157 ? -2.43 21.359 23.938 1 97.69 157 PHE A CA 1
ATOM 1293 C C . PHE A 1 157 ? -1.287 21.438 24.938 1 97.69 157 PHE A C 1
ATOM 1295 O O . PHE A 1 157 ? -1.517 21.641 26.141 1 97.69 157 PHE A O 1
ATOM 1302 N N . ARG A 1 158 ? -0.017 21.312 24.406 1 97.38 158 ARG A N 1
ATOM 1303 C CA . ARG A 1 158 ? 1.11 21.391 25.328 1 97.38 158 ARG A CA 1
ATOM 1304 C C . ARG A 1 158 ? 2.412 21.656 24.578 1 97.38 158 ARG A C 1
ATOM 1306 O O . ARG A 1 158 ? 2.488 21.453 23.375 1 97.38 158 ARG A O 1
ATOM 1313 N N . GLN A 1 159 ? 3.316 22.188 25.391 1 96.81 159 GLN A N 1
ATOM 1314 C CA . GLN A 1 159 ? 4.719 22.234 24.984 1 96.81 159 GLN A CA 1
ATOM 1315 C C . GLN A 1 159 ? 5.547 21.203 25.75 1 96.81 159 GLN A C 1
ATOM 1317 O O . GLN A 1 159 ? 5.328 20.984 26.953 1 96.81 159 GLN A O 1
ATOM 1322 N N . PHE A 1 160 ? 6.426 20.547 25.062 1 95.88 160 PHE A N 1
ATOM 1323 C CA . PHE A 1 160 ? 7.223 19.531 25.75 1 95.88 160 PHE A CA 1
ATOM 1324 C C . PHE A 1 160 ? 8.578 19.359 25.078 1 95.88 160 PHE A C 1
ATOM 1326 O O . PHE A 1 160 ? 8.789 19.844 23.969 1 95.88 160 PHE A O 1
ATOM 1333 N N . LYS A 1 161 ? 9.531 18.734 25.844 1 93.25 161 LYS A N 1
ATOM 1334 C CA . LYS A 1 161 ? 10.836 18.391 25.297 1 93.25 161 LYS A CA 1
ATOM 1335 C C . LYS A 1 161 ? 10.914 16.906 24.953 1 93.25 161 LYS A C 1
ATOM 1337 O O . LYS A 1 161 ? 10.383 16.062 25.672 1 93.25 161 LYS A O 1
ATOM 1342 N N . GLY A 1 162 ? 11.477 16.641 23.781 1 88.56 162 GLY A N 1
ATOM 1343 C CA . GLY A 1 162 ? 11.633 15.25 23.375 1 88.56 162 GLY A CA 1
ATOM 1344 C C . GLY A 1 162 ? 12.734 15.039 22.344 1 88.56 162 GLY A C 1
ATOM 1345 O O . GLY A 1 162 ? 13.281 16 21.812 1 88.56 162 GLY A O 1
ATOM 1346 N N . SER A 1 163 ? 13.07 13.75 22.219 1 83.88 163 SER A N 1
ATOM 1347 C CA . SER A 1 163 ? 14.102 13.391 21.25 1 83.88 163 SER A CA 1
ATOM 1348 C C . SER A 1 163 ? 13.57 13.484 19.828 1 83.88 163 SER A C 1
ATOM 1350 O O . SER A 1 163 ? 12.484 12.992 19.531 1 83.88 163 SER A O 1
ATOM 1352 N N . ASP A 1 164 ? 14.375 14.219 19.047 1 77.88 164 ASP A N 1
ATOM 1353 C CA . ASP A 1 164 ? 14.023 14.297 17.625 1 77.88 164 ASP A CA 1
ATOM 1354 C C . ASP A 1 164 ? 14.062 12.922 16.969 1 77.88 164 ASP A C 1
ATOM 1356 O O . ASP A 1 164 ? 14.961 12.125 17.234 1 77.88 164 ASP A O 1
ATOM 1360 N N . ARG A 1 165 ? 13.047 12.664 16.141 1 68.56 165 ARG A N 1
ATOM 1361 C CA . ARG A 1 165 ? 12.875 11.352 15.539 1 68.56 165 ARG A CA 1
ATOM 1362 C C . ARG A 1 165 ? 14.055 11.008 14.633 1 68.56 165 ARG A C 1
ATOM 1364 O O . ARG A 1 165 ? 14.453 9.844 14.531 1 68.56 165 ARG A O 1
ATOM 1371 N N . TYR A 1 166 ? 14.688 11.938 14.109 1 67 166 TYR A N 1
ATOM 1372 C CA . TYR A 1 166 ? 15.688 11.672 13.086 1 67 166 TYR A CA 1
ATOM 1373 C C . TYR A 1 166 ? 17.094 12.008 13.602 1 67 166 TYR A C 1
ATOM 1375 O O . TYR A 1 166 ? 18.031 11.234 13.383 1 67 166 TYR A O 1
ATOM 1383 N N . THR A 1 167 ? 17.203 13.156 14.328 1 70.38 167 THR A N 1
ATOM 1384 C CA . THR A 1 167 ? 18.516 13.602 14.781 1 70.38 167 THR A CA 1
ATOM 1385 C C . THR A 1 167 ? 18.797 13.109 16.188 1 70.38 167 THR A C 1
ATOM 1387 O O . THR A 1 167 ? 19.938 13.125 16.641 1 70.38 167 THR A O 1
ATOM 1390 N N . ARG A 1 168 ? 17.859 12.609 16.828 1 76.12 168 ARG A N 1
ATOM 1391 C CA . ARG A 1 168 ? 17.953 12.117 18.188 1 76.12 168 ARG A CA 1
ATOM 1392 C C . ARG A 1 168 ? 18.406 13.219 19.141 1 76.12 168 ARG A C 1
ATOM 1394 O O . ARG A 1 168 ? 18.812 12.945 20.266 1 76.12 168 ARG A O 1
ATOM 1401 N N . LYS A 1 169 ? 18.344 14.43 18.688 1 81.44 169 LYS A N 1
ATOM 1402 C CA . LYS A 1 169 ? 18.641 15.578 19.547 1 81.44 169 LYS A CA 1
ATOM 1403 C C . LYS A 1 169 ? 17.406 16.031 20.297 1 81.44 169 LYS A C 1
ATOM 1405 O O . LYS A 1 169 ? 16.281 15.922 19.797 1 81.44 169 LYS A O 1
ATOM 1410 N N . MET A 1 170 ? 17.734 16.531 21.516 1 88.88 170 MET A N 1
ATOM 1411 C CA . MET A 1 170 ? 16.641 17.062 22.312 1 88.88 170 MET A CA 1
ATOM 1412 C C . MET A 1 170 ? 16.125 18.375 21.734 1 88.88 170 MET A C 1
ATOM 1414 O O . MET A 1 170 ? 16.922 19.281 21.422 1 88.88 170 MET A O 1
ATOM 1418 N N . ARG A 1 171 ? 14.75 18.359 21.516 1 88.5 171 ARG A N 1
ATOM 1419 C CA . ARG A 1 171 ? 14.133 19.547 20.938 1 88.5 171 ARG A CA 1
ATOM 1420 C C . ARG A 1 171 ? 12.852 19.906 21.688 1 88.5 171 ARG A C 1
ATOM 1422 O O . ARG A 1 171 ? 12.312 19.094 22.438 1 88.5 171 ARG A O 1
ATOM 1429 N N . ASP A 1 172 ? 12.57 21.188 21.5 1 93.69 172 ASP A N 1
ATOM 1430 C CA . ASP A 1 172 ? 11.289 21.656 22.031 1 93.69 172 ASP A CA 1
ATOM 1431 C C . ASP A 1 172 ? 10.172 21.469 21.016 1 93.69 172 ASP A C 1
ATOM 1433 O O . ASP A 1 172 ? 10.344 21.781 19.828 1 93.69 172 ASP A O 1
ATOM 1437 N N . TYR A 1 173 ? 9.039 20.953 21.547 1 94.31 173 TYR A N 1
ATOM 1438 C CA . TYR A 1 173 ? 7.922 20.656 20.656 1 94.31 173 TYR A CA 1
ATOM 1439 C C . TYR A 1 173 ? 6.637 21.297 21.156 1 94.31 173 TYR A C 1
ATOM 1441 O O . TYR A 1 173 ? 6.5 21.578 22.359 1 94.31 173 TYR A O 1
ATOM 1449 N N . LEU A 1 174 ? 5.82 21.641 20.219 1 96.56 174 LEU A N 1
ATOM 1450 C CA . LEU A 1 174 ? 4.434 21.984 20.5 1 96.56 174 LEU A CA 1
ATOM 1451 C C . LEU A 1 174 ? 3.49 20.891 20 1 96.56 174 LEU A C 1
ATOM 1453 O O . LEU A 1 174 ? 3.678 20.375 18.906 1 96.56 174 LEU A O 1
ATOM 1457 N N . GLU A 1 175 ? 2.561 20.531 20.844 1 97.25 175 GLU A N 1
ATOM 1458 C CA . GLU A 1 175 ? 1.499 19.625 20.438 1 97.25 175 GLU A CA 1
ATOM 1459 C C . GLU A 1 175 ? 0.16 20.344 20.328 1 97.25 175 GLU A C 1
ATOM 1461 O O . GLU A 1 175 ? -0.265 21.031 21.266 1 97.25 175 GLU A O 1
ATOM 1466 N N . PHE A 1 176 ? -0.451 20.25 19.172 1 98.25 176 PHE A N 1
ATOM 1467 C CA . PHE A 1 176 ? -1.802 20.734 18.922 1 98.25 176 PHE A CA 1
ATOM 1468 C C . PHE A 1 176 ? -2.785 19.578 18.828 1 98.25 176 PHE A C 1
ATOM 1470 O O . PHE A 1 176 ? -2.447 18.516 18.297 1 98.25 176 PHE A O 1
ATOM 1477 N N . ARG A 1 177 ? -4.062 19.844 19.312 1 98.06 177 ARG A N 1
ATOM 1478 C CA . ARG A 1 177 ? -5.047 18.766 19.266 1 98.06 177 ARG A CA 1
ATOM 1479 C C . ARG A 1 177 ? -6.383 19.266 18.719 1 98.06 177 ARG A C 1
ATOM 1481 O O . ARG A 1 177 ? -6.738 20.438 18.922 1 98.06 177 ARG A O 1
ATOM 1488 N N . TYR A 1 178 ? -6.98 18.469 18.016 1 97.25 178 TYR A N 1
ATOM 1489 C CA . TYR A 1 178 ? -8.367 18.609 17.578 1 97.25 178 TYR A CA 1
ATOM 1490 C C . TYR A 1 178 ? -9.219 17.453 18.078 1 97.25 178 TYR A C 1
ATOM 1492 O O . TYR A 1 178 ? -9.008 16.297 17.703 1 97.25 178 TYR A O 1
ATOM 1500 N N . VAL A 1 179 ? -10.18 17.734 18.984 1 94.75 179 VAL A N 1
ATOM 1501 C CA . VAL A 1 179 ? -11.062 16.719 19.547 1 94.75 179 VAL A CA 1
ATOM 1502 C C . VAL A 1 179 ? -12.469 16.875 18.969 1 94.75 179 VAL A C 1
ATOM 1504 O O . VAL A 1 179 ? -13.016 17.984 18.938 1 94.75 179 VAL A O 1
ATOM 1507 N N . LYS A 1 180 ? -12.922 15.742 18.438 1 88.56 180 LYS A N 1
ATOM 1508 C CA . LYS A 1 180 ? -14.25 15.75 17.859 1 88.56 180 LYS A CA 1
ATOM 1509 C C . LYS A 1 180 ? -15.266 16.375 18.812 1 88.56 180 LYS A C 1
ATOM 1511 O O . LYS A 1 180 ? -15.312 16.031 19.984 1 88.56 180 LYS A O 1
ATOM 1516 N N . GLY A 1 181 ? -16.188 17.234 18.281 1 81.31 181 GLY A N 1
ATOM 1517 C CA . GLY A 1 181 ? -17.25 17.828 19.062 1 81.31 181 GLY A CA 1
ATOM 1518 C C . GLY A 1 181 ? -16.828 19.094 19.781 1 81.31 181 GLY A C 1
ATOM 1519 O O . GLY A 1 181 ? -17.672 19.828 20.297 1 81.31 181 GLY A O 1
ATOM 1520 N N . GLU A 1 182 ? -15.602 19.312 20.047 1 66.5 182 GLU A N 1
ATOM 1521 C CA . GLU A 1 182 ? -15.18 20.547 20.719 1 66.5 182 GLU A CA 1
ATOM 1522 C C . GLU A 1 182 ? -15.367 21.75 19.812 1 66.5 182 GLU A C 1
ATOM 1524 O O . GLU A 1 182 ? -15.297 22.891 20.281 1 66.5 182 GLU A O 1
ATOM 1529 N N . PHE A 1 183 ? -15.477 21.766 18.469 1 51.69 183 PHE A N 1
ATOM 1530 C CA . PHE A 1 183 ? -15.484 23.047 17.766 1 51.69 183 PHE A CA 1
ATOM 1531 C C . PHE A 1 183 ? -16.812 23.766 17.953 1 51.69 183 PHE A C 1
ATOM 1533 O O . PHE A 1 183 ? -17.078 24.781 17.328 1 51.69 183 PHE A O 1
ATOM 1540 N N . ASN A 1 184 ? -17.844 23.234 18.438 1 43.31 184 ASN A N 1
ATOM 1541 C CA . ASN A 1 184 ? -18.984 24.094 18.141 1 43.31 184 ASN A CA 1
ATOM 1542 C C . ASN A 1 184 ? -18.828 25.469 18.797 1 43.31 184 ASN A C 1
ATOM 1544 O O . ASN A 1 184 ? -19.766 26.25 18.812 1 43.31 184 ASN A O 1
ATOM 1548 N N . GLU A 1 185 ? -17.766 26.125 19.062 1 35.5 185 GLU A N 1
ATOM 1549 C CA . GLU A 1 185 ? -18.219 27.469 19.391 1 35.5 185 GLU A CA 1
ATOM 1550 C C . GLU A 1 185 ? -18.438 28.297 18.125 1 35.5 185 GLU A C 1
ATOM 1552 O O . GLU A 1 185 ? -17.703 28.141 17.141 1 35.5 185 GLU A O 1
ATOM 1557 N N . MET B 1 1 ? 24.781 1.921 -3.377 1 42.28 1 MET B N 1
ATOM 1558 C CA . MET B 1 1 ? 23.781 1.863 -2.322 1 42.28 1 MET B CA 1
ATOM 1559 C C . MET B 1 1 ? 22.578 1.031 -2.76 1 42.28 1 MET B C 1
ATOM 1561 O O . MET B 1 1 ? 22.219 1.015 -3.941 1 42.28 1 MET B O 1
ATOM 1565 N N . PHE B 1 2 ? 22.312 -0.194 -1.723 1 60.94 2 PHE B N 1
ATOM 1566 C CA . PHE B 1 2 ? 21.672 -1.415 -1.25 1 60.94 2 PHE B CA 1
ATOM 1567 C C . PHE B 1 2 ? 20.156 -1.279 -1.287 1 60.94 2 PHE B C 1
ATOM 1569 O O . PHE B 1 2 ? 19.547 -0.723 -0.366 1 60.94 2 PHE B O 1
ATOM 1576 N N . MET B 1 3 ? 19.547 -1.151 -2.445 1 85.62 3 MET B N 1
ATOM 1577 C CA . MET B 1 3 ? 18.094 -1.217 -2.5 1 85.62 3 MET B CA 1
ATOM 1578 C C . MET B 1 3 ? 17.578 -2.486 -1.83 1 85.62 3 MET B C 1
ATOM 1580 O O . MET B 1 3 ? 17.875 -3.594 -2.285 1 85.62 3 MET B O 1
ATOM 1584 N N . ASN B 1 4 ? 16.984 -2.328 -0.732 1 92.38 4 ASN B N 1
ATOM 1585 C CA . ASN B 1 4 ? 16.406 -3.502 -0.09 1 92.38 4 ASN B CA 1
ATOM 1586 C C . ASN B 1 4 ? 15.234 -4.062 -0.896 1 92.38 4 ASN B C 1
ATOM 1588 O O . ASN B 1 4 ? 14.891 -3.535 -1.958 1 92.38 4 ASN B O 1
ATOM 1592 N N . ILE B 1 5 ? 14.75 -5.188 -0.519 1 95.56 5 ILE B N 1
ATOM 1593 C CA . ILE B 1 5 ? 13.742 -5.895 -1.305 1 95.56 5 ILE B CA 1
ATOM 1594 C C . ILE B 1 5 ? 12.5 -5.023 -1.45 1 95.56 5 ILE B C 1
ATOM 1596 O O . ILE B 1 5 ? 11.836 -5.051 -2.486 1 95.56 5 ILE B O 1
ATOM 1600 N N . TRP B 1 6 ? 12.25 -4.211 -0.491 1 96.25 6 TRP B N 1
ATOM 1601 C CA . TRP B 1 6 ? 11.062 -3.365 -0.525 1 96.25 6 TRP B CA 1
ATOM 1602 C C . TRP B 1 6 ? 11.188 -2.285 -1.594 1 96.25 6 TRP B C 1
ATOM 1604 O O . TRP B 1 6 ? 10.219 -1.964 -2.283 1 96.25 6 TRP B O 1
ATOM 1614 N N . THR B 1 7 ? 12.359 -1.697 -1.697 1 96.75 7 THR B N 1
ATOM 1615 C CA . THR B 1 7 ? 12.609 -0.723 -2.754 1 96.75 7 THR B CA 1
ATOM 1616 C C . THR B 1 7 ? 12.453 -1.365 -4.129 1 96.75 7 THR B C 1
ATOM 1618 O O . THR B 1 7 ? 11.836 -0.785 -5.027 1 96.75 7 THR B O 1
ATOM 1621 N N . LYS B 1 8 ? 12.977 -2.568 -4.266 1 97.56 8 LYS B N 1
ATOM 1622 C CA . LYS B 1 8 ? 12.875 -3.279 -5.535 1 97.56 8 LYS B CA 1
ATOM 1623 C C . LYS B 1 8 ? 11.422 -3.619 -5.852 1 97.56 8 LYS B C 1
ATOM 1625 O O . LYS B 1 8 ? 10.969 -3.453 -6.988 1 97.56 8 LYS B O 1
ATOM 1630 N N . LEU B 1 9 ? 10.688 -4.098 -4.836 1 98.19 9 LEU B N 1
ATOM 1631 C CA . LEU B 1 9 ? 9.273 -4.414 -5.035 1 98.19 9 LEU B CA 1
ATOM 1632 C C . LEU B 1 9 ? 8.484 -3.168 -5.422 1 98.19 9 LEU B C 1
ATOM 1634 O O . LEU B 1 9 ? 7.566 -3.238 -6.234 1 98.19 9 LEU B O 1
ATOM 1638 N N . ALA B 1 10 ? 8.844 -2.061 -4.797 1 98.19 10 ALA B N 1
ATOM 1639 C CA . ALA B 1 10 ? 8.203 -0.797 -5.152 1 98.19 10 ALA B CA 1
ATOM 1640 C C . ALA B 1 10 ? 8.477 -0.432 -6.609 1 98.19 10 ALA B C 1
ATOM 1642 O O . ALA B 1 10 ? 7.582 0.018 -7.324 1 98.19 10 ALA B O 1
ATOM 1643 N N . MET B 1 11 ? 9.719 -0.597 -7.031 1 97.31 11 MET B N 1
ATOM 1644 C CA . MET B 1 11 ? 10.141 -0.305 -8.398 1 97.31 11 MET B CA 1
ATOM 1645 C C . MET B 1 11 ? 9.344 -1.135 -9.398 1 97.31 11 MET B C 1
ATOM 1647 O O . MET B 1 11 ? 8.984 -0.646 -10.477 1 97.31 11 MET B O 1
ATOM 1651 N N . PHE B 1 12 ? 8.984 -2.354 -8.992 1 98.12 12 PHE B N 1
ATOM 1652 C CA . PHE B 1 12 ? 8.289 -3.273 -9.891 1 98.12 12 PHE B CA 1
ATOM 1653 C C . PHE B 1 12 ? 6.836 -3.453 -9.461 1 98.12 12 PHE B C 1
ATOM 1655 O O . PHE B 1 12 ? 6.246 -4.516 -9.672 1 98.12 12 PHE B O 1
ATOM 1662 N N . SER B 1 13 ? 6.32 -2.43 -8.75 1 98 13 SER B N 1
ATOM 1663 C CA . SER B 1 13 ? 4.918 -2.504 -8.344 1 98 13 SER B CA 1
ATOM 1664 C C . SER B 1 13 ? 3.992 -2.523 -9.555 1 98 13 SER B C 1
ATOM 1666 O O . SER B 1 13 ? 2.838 -2.943 -9.453 1 98 13 SER B O 1
ATOM 1668 N N . PHE B 1 14 ? 4.496 -1.995 -10.633 1 97.19 14 PHE B N 1
ATOM 1669 C CA . PHE B 1 14 ? 3.82 -2.072 -11.93 1 97.19 14 PHE B CA 1
ATOM 1670 C C . PHE B 1 14 ? 4.723 -2.719 -12.969 1 97.19 14 PHE B C 1
ATOM 1672 O O . PHE B 1 14 ? 5.91 -2.395 -13.062 1 97.19 14 PHE B O 1
ATOM 1679 N N . PHE B 1 15 ? 4.199 -3.645 -13.672 1 97.56 15 PHE B N 1
ATOM 1680 C CA . PHE B 1 15 ? 4.906 -4.164 -14.836 1 97.56 15 PHE B CA 1
ATOM 1681 C C . PHE B 1 15 ? 3.939 -4.855 -15.789 1 97.56 15 PHE B C 1
ATOM 1683 O O . PHE B 1 15 ? 2.773 -5.074 -15.453 1 97.56 15 PHE B O 1
ATOM 1690 N N . GLU B 1 16 ? 4.418 -5.094 -16.953 1 97.31 16 GLU B N 1
ATOM 1691 C CA . GLU B 1 16 ? 3.582 -5.719 -17.969 1 97.31 16 GLU B CA 1
ATOM 1692 C C . GLU B 1 16 ? 4.188 -7.035 -18.453 1 97.31 16 GLU B C 1
ATOM 1694 O O . GLU B 1 16 ? 5.387 -7.27 -18.281 1 97.31 16 GLU B O 1
ATOM 1699 N N . THR B 1 17 ? 3.381 -7.934 -18.828 1 97.44 17 THR B N 1
ATOM 1700 C CA . THR B 1 17 ? 3.752 -9.109 -19.609 1 97.44 17 THR B CA 1
ATOM 1701 C C . THR B 1 17 ? 3.213 -9.016 -21.031 1 97.44 17 THR B C 1
ATOM 1703 O O . THR B 1 17 ? 3.004 -7.914 -21.547 1 97.44 17 THR B O 1
ATOM 1706 N N . ASP B 1 18 ? 3.145 -10.164 -21.766 1 96.5 18 ASP B N 1
ATOM 1707 C CA . ASP B 1 18 ? 2.727 -10.133 -23.172 1 96.5 18 ASP B CA 1
ATOM 1708 C C . ASP B 1 18 ? 1.278 -9.664 -23.297 1 96.5 18 ASP B C 1
ATOM 1710 O O . ASP B 1 18 ? 0.965 -8.828 -24.141 1 96.5 18 ASP B O 1
ATOM 1714 N N . ARG B 1 19 ? 0.363 -10.18 -22.5 1 96.69 19 ARG B N 1
ATOM 1715 C CA . ARG B 1 19 ? -1.067 -9.93 -22.641 1 96.69 19 ARG B CA 1
ATOM 1716 C C . ARG B 1 19 ? -1.637 -9.25 -21.406 1 96.69 19 ARG B C 1
ATOM 1718 O O . ARG B 1 19 ? -2.785 -8.805 -21.406 1 96.69 19 ARG B O 1
ATOM 1725 N N . LEU B 1 20 ? -0.774 -9.07 -20.297 1 98.12 20 LEU B N 1
ATOM 1726 C CA . LEU B 1 20 ? -1.312 -8.656 -19.016 1 98.12 20 LEU B CA 1
ATOM 1727 C C . LEU B 1 20 ? -0.52 -7.488 -18.438 1 98.12 20 LEU B C 1
ATOM 1729 O O . LEU B 1 20 ? 0.637 -7.277 -18.812 1 98.12 20 LEU B O 1
ATOM 1733 N N . TYR B 1 21 ? -1.088 -6.711 -17.625 1 97.12 21 TYR B N 1
ATOM 1734 C CA . TYR B 1 21 ? -0.343 -5.812 -16.75 1 97.12 21 TYR B CA 1
ATOM 1735 C C . TYR B 1 21 ? -0.627 -6.117 -15.289 1 97.12 21 TYR B C 1
ATOM 1737 O O . TYR B 1 21 ? -1.732 -6.535 -14.938 1 97.12 21 TYR B O 1
ATOM 1745 N N . LEU B 1 22 ? 0.32 -6.016 -14.523 1 98.44 22 LEU B N 1
ATOM 1746 C CA . LEU B 1 22 ? 0.268 -6.219 -13.078 1 98.44 22 LEU B CA 1
ATOM 1747 C C . LEU B 1 22 ? 0.495 -4.902 -12.344 1 98.44 22 LEU B C 1
ATOM 1749 O O . LEU B 1 22 ? 1.392 -4.133 -12.695 1 98.44 22 LEU B O 1
ATOM 1753 N N . ARG B 1 23 ? -0.37 -4.594 -11.398 1 98.12 23 ARG B N 1
ATOM 1754 C CA . ARG B 1 23 ? -0.354 -3.33 -10.664 1 98.12 23 ARG B CA 1
ATOM 1755 C C . ARG B 1 23 ? -0.903 -3.506 -9.258 1 98.12 23 ARG B C 1
ATOM 1757 O O . ARG B 1 23 ? -1.488 -4.543 -8.938 1 98.12 23 ARG B O 1
ATOM 1764 N N . PRO B 1 24 ? -0.66 -2.506 -8.367 1 97.88 24 PRO B N 1
ATOM 1765 C CA . PRO B 1 24 ? -1.33 -2.578 -7.066 1 97.88 24 PRO B CA 1
ATOM 1766 C C . PRO B 1 24 ? -2.852 -2.584 -7.188 1 97.88 24 PRO B C 1
ATOM 1768 O O . PRO B 1 24 ? -3.396 -2.141 -8.203 1 97.88 24 PRO B O 1
ATOM 1771 N N . PHE B 1 25 ? -3.541 -3.066 -6.18 1 97.75 25 PHE B N 1
ATOM 1772 C CA . PHE B 1 25 ? -4.996 -3.029 -6.125 1 97.75 25 PHE B CA 1
ATOM 1773 C C . PHE B 1 25 ? -5.496 -1.612 -5.871 1 97.75 25 PHE B C 1
ATOM 1775 O O . PHE B 1 25 ? -4.887 -0.863 -5.105 1 97.75 25 PHE B O 1
ATOM 1782 N N . PHE B 1 26 ? -6.551 -1.301 -6.531 1 96.62 26 PHE B N 1
ATOM 1783 C CA . PHE B 1 26 ? -7.332 -0.11 -6.223 1 96.62 26 PHE B CA 1
ATOM 1784 C C . PHE B 1 26 ? -8.641 -0.484 -5.535 1 96.62 26 PHE B C 1
ATOM 1786 O O . PHE B 1 26 ? -9.164 -1.58 -5.738 1 96.62 26 PHE B O 1
ATOM 1793 N N . PHE B 1 27 ? -9.125 0.471 -4.742 1 97.12 27 PHE B N 1
ATOM 1794 C CA . PHE B 1 27 ? -10.391 0.206 -4.078 1 97.12 27 PHE B CA 1
ATOM 1795 C C . PHE B 1 27 ? -11.5 -0.035 -5.102 1 97.12 27 PHE B C 1
ATOM 1797 O O . PHE B 1 27 ? -12.406 -0.828 -4.863 1 97.12 27 PHE B O 1
ATOM 1804 N N . SER B 1 28 ? -11.352 0.53 -6.301 1 96.06 28 SER B N 1
ATOM 1805 C CA . SER B 1 28 ? -12.336 0.398 -7.375 1 96.06 28 SER B CA 1
ATOM 1806 C C . SER B 1 28 ? -12.336 -1.016 -7.949 1 96.06 28 SER B C 1
ATOM 1808 O O . SER B 1 28 ? -13.234 -1.379 -8.711 1 96.06 28 SER B O 1
ATOM 1810 N N . ASP B 1 29 ? -11.43 -1.846 -7.566 1 96.31 29 ASP B N 1
ATOM 1811 C CA . ASP B 1 29 ? -11.383 -3.23 -8.031 1 96.31 29 ASP B CA 1
ATOM 1812 C C . ASP B 1 29 ? -12.391 -4.094 -7.277 1 96.31 29 ASP B C 1
ATOM 1814 O O . ASP B 1 29 ? -12.531 -5.285 -7.562 1 96.31 29 ASP B O 1
ATOM 1818 N N . SER B 1 30 ? -13.086 -3.49 -6.355 1 94.38 30 SER B N 1
ATOM 1819 C CA . SER B 1 30 ? -13.922 -4.238 -5.422 1 94.38 30 SER B CA 1
ATOM 1820 C C . SER B 1 30 ? -14.984 -5.047 -6.156 1 94.38 30 SER B C 1
ATOM 1822 O O . SER B 1 30 ? -15.289 -6.176 -5.77 1 94.38 30 SER B O 1
ATOM 1824 N N . GLN B 1 31 ? -15.516 -4.48 -7.223 1 93.25 31 GLN B N 1
ATOM 1825 C CA . GLN B 1 31 ? -16.547 -5.199 -7.953 1 93.25 31 GLN B CA 1
ATOM 1826 C C . GLN B 1 31 ? -15.977 -6.41 -8.68 1 93.25 31 GLN B C 1
ATOM 1828 O O . GLN B 1 31 ? -16.531 -7.508 -8.602 1 93.25 31 GLN B O 1
ATOM 1833 N N . ASP B 1 32 ? -14.898 -6.223 -9.445 1 92.88 32 ASP B N 1
ATOM 1834 C CA . ASP B 1 32 ? -14.234 -7.344 -10.102 1 92.88 32 ASP B CA 1
ATOM 1835 C C . ASP B 1 32 ? -13.812 -8.406 -9.086 1 92.88 32 ASP B C 1
ATOM 1837 O O . ASP B 1 32 ? -13.984 -9.602 -9.32 1 92.88 32 ASP B O 1
ATOM 1841 N N . PHE B 1 33 ? -13.328 -7.953 -8 1 91.94 33 PHE B N 1
ATOM 1842 C CA . PHE B 1 33 ? -12.891 -8.844 -6.93 1 91.94 33 PHE B CA 1
ATOM 1843 C C . PHE B 1 33 ? -14.055 -9.664 -6.398 1 91.94 33 PHE B C 1
ATOM 1845 O O . PHE B 1 33 ? -13.922 -10.875 -6.199 1 91.94 33 PHE B O 1
ATOM 1852 N N . ARG B 1 34 ? -15.125 -9.008 -6.184 1 90.38 34 ARG B N 1
ATOM 1853 C CA . ARG B 1 34 ? -16.312 -9.688 -5.695 1 90.38 34 ARG B CA 1
ATOM 1854 C C . ARG B 1 34 ? -16.766 -10.773 -6.668 1 90.38 34 ARG B C 1
ATOM 1856 O O . ARG B 1 34 ? -17.141 -11.875 -6.254 1 90.38 34 ARG B O 1
ATOM 1863 N N . GLU B 1 35 ? -16.719 -10.469 -7.918 1 89.25 35 GLU B N 1
ATOM 1864 C CA . GLU B 1 35 ? -17.141 -11.43 -8.938 1 89.25 35 GLU B CA 1
ATOM 1865 C C . GLU B 1 35 ? -16.266 -12.672 -8.922 1 89.25 35 GLU B C 1
ATOM 1867 O O . GLU B 1 35 ? -16.75 -13.789 -9.094 1 89.25 35 GLU B O 1
ATOM 1872 N N . ILE B 1 36 ? -15.031 -12.492 -8.695 1 88.31 36 ILE B N 1
ATOM 1873 C CA . ILE B 1 36 ? -14.094 -13.602 -8.641 1 88.31 36 ILE B CA 1
ATOM 1874 C C . ILE B 1 36 ? -14.305 -14.398 -7.355 1 88.31 36 ILE B C 1
ATOM 1876 O O . ILE B 1 36 ? -14.375 -15.625 -7.379 1 88.31 36 ILE B O 1
ATOM 1880 N N . ALA B 1 37 ? -14.453 -13.656 -6.281 1 82.88 37 ALA B N 1
ATOM 1881 C CA . ALA B 1 37 ? -14.539 -14.266 -4.957 1 82.88 37 ALA B CA 1
ATOM 1882 C C . ALA B 1 37 ? -15.883 -14.969 -4.766 1 82.88 37 ALA B C 1
ATOM 1884 O O . ALA B 1 37 ? -15.992 -15.898 -3.961 1 82.88 37 ALA B O 1
ATOM 1885 N N . SER B 1 38 ? -16.859 -14.492 -5.395 1 81.44 38 SER B N 1
ATOM 1886 C CA . SER B 1 38 ? -18.203 -15.023 -5.195 1 81.44 38 SER B CA 1
ATOM 1887 C C . SER B 1 38 ? -18.422 -16.297 -6.012 1 81.44 38 SER B C 1
ATOM 1889 O O . SER B 1 38 ? -19.422 -17 -5.82 1 81.44 38 SER B O 1
ATOM 1891 N N . ASN B 1 39 ? -17.516 -16.516 -6.902 1 76.62 39 ASN B N 1
ATOM 1892 C CA . ASN B 1 39 ? -17.656 -17.734 -7.684 1 76.62 39 ASN B CA 1
ATOM 1893 C C . ASN B 1 39 ? -17.203 -18.969 -6.887 1 76.62 39 ASN B C 1
ATOM 1895 O O . ASN B 1 39 ? -16.047 -19.078 -6.516 1 76.62 39 ASN B O 1
ATOM 1899 N N . PRO B 1 40 ? -18.141 -19.812 -6.527 1 69.25 40 PRO B N 1
ATOM 1900 C CA . PRO B 1 40 ? -17.828 -20.969 -5.688 1 69.25 40 PRO B CA 1
ATOM 1901 C C . PRO B 1 40 ? -16.703 -21.828 -6.262 1 69.25 40 PRO B C 1
ATOM 1903 O O . PRO B 1 40 ? -15.992 -22.5 -5.512 1 69.25 40 PRO B O 1
ATOM 1906 N N . GLU B 1 41 ? -16.672 -21.938 -7.52 1 64.81 41 GLU B N 1
ATOM 1907 C CA . GLU B 1 41 ? -15.648 -22.766 -8.156 1 64.81 41 GLU B CA 1
ATOM 1908 C C . GLU B 1 41 ? -14.266 -22.141 -8.008 1 64.81 41 GLU B C 1
ATOM 1910 O O . GLU B 1 41 ? -13.25 -22.844 -8.07 1 64.81 41 GLU B O 1
ATOM 1915 N N . ASN B 1 42 ? -14.195 -20.781 -7.988 1 57.75 42 ASN B N 1
ATOM 1916 C CA . ASN B 1 42 ? -12.938 -20.078 -7.785 1 57.75 42 ASN B CA 1
ATOM 1917 C C . ASN B 1 42 ? -12.453 -20.188 -6.344 1 57.75 42 ASN B C 1
ATOM 1919 O O . ASN B 1 42 ? -11.25 -20.141 -6.082 1 57.75 42 ASN B O 1
ATOM 1923 N N . LEU B 1 43 ? -13.469 -20.266 -5.383 1 55.44 43 LEU B N 1
ATOM 1924 C CA . LEU B 1 43 ? -13.367 -20.047 -3.945 1 55.44 43 LEU B CA 1
ATOM 1925 C C . LEU B 1 43 ? -12.617 -21.188 -3.275 1 55.44 43 LEU B C 1
ATOM 1927 O O . LEU B 1 43 ? -11.977 -21 -2.238 1 55.44 43 LEU B O 1
ATOM 1931 N N . GLN B 1 44 ? -12.812 -22.422 -3.881 1 53.59 44 GLN B N 1
ATOM 1932 C CA . GLN B 1 44 ? -12.367 -23.531 -3.047 1 53.59 44 GLN B CA 1
ATOM 1933 C C . GLN B 1 44 ? -10.945 -23.312 -2.553 1 53.59 44 GLN B C 1
ATOM 1935 O O . GLN B 1 44 ? -10.531 -23.906 -1.552 1 53.59 44 GLN B O 1
ATOM 1940 N N . PHE B 1 45 ? -10.273 -22.328 -3.104 1 54.97 45 PHE B N 1
ATOM 1941 C CA . PHE B 1 45 ? -8.852 -22.359 -2.805 1 54.97 45 PHE B CA 1
ATOM 1942 C C . PHE B 1 45 ? -8.375 -21 -2.295 1 54.97 45 PHE B C 1
ATOM 1944 O O . PHE B 1 45 ? -7.211 -20.844 -1.92 1 54.97 45 PHE B O 1
ATOM 1951 N N . ILE B 1 46 ? -9.172 -20.016 -2.398 1 58.03 46 ILE B N 1
ATOM 1952 C CA . ILE B 1 46 ? -8.617 -18.688 -2.15 1 58.03 46 ILE B CA 1
ATOM 1953 C C . ILE B 1 46 ? -9.086 -18.172 -0.79 1 58.03 46 ILE B C 1
ATOM 1955 O O . ILE B 1 46 ? -8.273 -17.938 0.105 1 58.03 46 ILE B O 1
ATOM 1959 N N . PHE B 1 47 ? -10.016 -17.234 -0.679 1 60.25 47 PHE B N 1
ATOM 1960 C CA . PHE B 1 47 ? -10.57 -16.578 0.494 1 60.25 47 PHE B CA 1
ATOM 1961 C C . PHE B 1 47 ? -11.969 -17.109 0.803 1 60.25 47 PHE B C 1
ATOM 1963 O O . PHE B 1 47 ? -12.617 -17.703 -0.066 1 60.25 47 PHE B O 1
ATOM 1970 N N . PRO B 1 48 ? -12.195 -17.156 2.209 1 60.12 48 PRO B N 1
ATOM 1971 C CA . PRO B 1 48 ? -13.617 -17.469 2.42 1 60.12 48 PRO B CA 1
ATOM 1972 C C . PRO B 1 48 ? -14.523 -16.781 1.406 1 60.12 48 PRO B C 1
ATOM 1974 O O . PRO B 1 48 ? -14.219 -15.68 0.945 1 60.12 48 PRO B O 1
ATOM 1977 N N . THR B 1 49 ? -15.445 -17.531 0.863 1 62.75 49 THR B N 1
ATOM 1978 C CA . THR B 1 49 ? -16.438 -16.953 -0.039 1 62.75 49 THR B CA 1
ATOM 1979 C C . THR B 1 49 ? -16.984 -15.641 0.519 1 62.75 49 THR B C 1
ATOM 1981 O O . THR B 1 49 ? -17.5 -15.602 1.641 1 62.75 49 THR B O 1
ATOM 1984 N N . GLN B 1 50 ? -16.547 -14.562 -0.264 1 65.56 50 GLN B N 1
ATOM 1985 C CA . GLN B 1 50 ? -17.156 -13.289 0.075 1 65.56 50 GLN B CA 1
ATOM 1986 C C . GLN B 1 50 ? -18.438 -13.047 -0.741 1 65.56 50 GLN B C 1
ATOM 1988 O O . GLN B 1 50 ? -18.391 -13.086 -1.973 1 65.56 50 GLN B O 1
ATOM 1993 N N . ALA B 1 51 ? -19.547 -12.93 0.006 1 72.06 51 ALA B N 1
ATOM 1994 C CA . ALA B 1 51 ? -20.844 -12.898 -0.65 1 72.06 51 ALA B CA 1
ATOM 1995 C C . ALA B 1 51 ? -21.266 -11.477 -0.979 1 72.06 51 ALA B C 1
ATOM 1997 O O . ALA B 1 51 ? -21.828 -11.211 -2.047 1 72.06 51 ALA B O 1
ATOM 1998 N N . SER B 1 52 ? -20.891 -10.516 -0.146 1 86.81 52 SER B N 1
ATOM 1999 C CA . SER B 1 52 ? -21.406 -9.172 -0.376 1 86.81 52 SER B CA 1
ATOM 2000 C C . SER B 1 52 ? -20.297 -8.227 -0.858 1 86.81 52 SER B C 1
ATOM 2002 O O . SER B 1 52 ? -19.125 -8.562 -0.778 1 86.81 52 SER B O 1
ATOM 2004 N N . LEU B 1 53 ? -20.719 -7.16 -1.452 1 90.5 53 LEU B N 1
ATOM 2005 C CA . LEU B 1 53 ? -19.781 -6.121 -1.868 1 90.5 53 LEU B CA 1
ATOM 2006 C C . LEU B 1 53 ? -18.984 -5.602 -0.678 1 90.5 53 LEU B C 1
ATOM 2008 O O . LEU B 1 53 ? -17.766 -5.371 -0.786 1 90.5 53 LEU B O 1
ATOM 2012 N N . GLU B 1 54 ? -19.656 -5.453 0.443 1 91.25 54 GLU B N 1
ATOM 2013 C CA . GLU B 1 54 ? -19.016 -4.969 1.655 1 91.25 54 GLU B CA 1
ATOM 2014 C C . GLU B 1 54 ? -17.922 -5.938 2.121 1 91.25 54 GLU B C 1
ATOM 2016 O O . GLU B 1 54 ? -16.844 -5.512 2.539 1 91.25 54 GLU B O 1
ATOM 2021 N N . GLU B 1 55 ? -18.203 -7.176 2.025 1 89.19 55 GLU B N 1
ATOM 2022 C CA . GLU B 1 55 ? -17.219 -8.195 2.396 1 89.19 55 GLU B CA 1
ATOM 2023 C C . GLU B 1 55 ? -16.031 -8.188 1.443 1 89.19 55 GLU B C 1
ATOM 2025 O O . GLU B 1 55 ? -14.883 -8.375 1.867 1 89.19 55 GLU B O 1
ATOM 2030 N N . SER B 1 56 ? -16.359 -7.945 0.203 1 90.5 56 SER B N 1
ATOM 2031 C CA . SER B 1 56 ? -15.297 -7.883 -0.8 1 90.5 56 SER B CA 1
ATOM 2032 C C . SER B 1 56 ? -14.406 -6.66 -0.588 1 90.5 56 SER B C 1
ATOM 2034 O O . SER B 1 56 ? -13.188 -6.746 -0.721 1 90.5 56 SER B O 1
ATOM 2036 N N . GLN B 1 57 ? -15.047 -5.586 -0.262 1 93.88 57 GLN B N 1
ATOM 2037 C CA . GLN B 1 57 ? -14.297 -4.363 0.021 1 93.88 57 GLN B CA 1
ATOM 2038 C C . GLN B 1 57 ? -13.406 -4.535 1.245 1 93.88 57 GLN B C 1
ATOM 2040 O O . GLN B 1 57 ? -12.25 -4.094 1.245 1 93.88 57 GLN B O 1
ATOM 2045 N N . TYR B 1 58 ? -13.898 -5.168 2.223 1 93.19 58 TYR B N 1
ATOM 2046 C CA . TYR B 1 58 ? -13.125 -5.477 3.422 1 93.19 58 TYR B CA 1
ATOM 2047 C C . TYR B 1 58 ? -11.906 -6.324 3.084 1 93.19 58 TYR B C 1
ATOM 2049 O O . TYR B 1 58 ? -10.789 -6 3.484 1 93.19 58 TYR B O 1
ATOM 2057 N N . ALA B 1 59 ? -12.156 -7.375 2.389 1 90.81 59 ALA B N 1
ATOM 2058 C CA . ALA B 1 59 ? -11.078 -8.289 2.027 1 90.81 59 ALA B CA 1
ATOM 2059 C C . ALA B 1 59 ? -10.016 -7.59 1.183 1 90.81 59 ALA B C 1
ATOM 2061 O O . ALA B 1 59 ? -8.82 -7.73 1.436 1 90.81 59 ALA B O 1
ATOM 2062 N N . LEU B 1 60 ? -10.508 -6.848 0.232 1 93.81 60 LEU B N 1
ATOM 2063 C CA . LEU B 1 60 ? -9.609 -6.117 -0.658 1 93.81 60 LEU B CA 1
ATOM 2064 C C . LEU B 1 60 ? -8.703 -5.18 0.132 1 93.81 60 LEU B C 1
ATOM 2066 O O . LEU B 1 60 ? -7.484 -5.203 -0.032 1 93.81 60 LEU B O 1
ATOM 2070 N N . ALA B 1 61 ? -9.25 -4.406 0.991 1 95.62 61 ALA B N 1
ATOM 2071 C CA . ALA B 1 61 ? -8.516 -3.416 1.773 1 95.62 61 ALA B CA 1
ATOM 2072 C C . ALA B 1 61 ? -7.539 -4.09 2.732 1 95.62 61 ALA B C 1
ATOM 2074 O O . ALA B 1 61 ? -6.363 -3.725 2.791 1 95.62 61 ALA B O 1
ATOM 2075 N N . ASN B 1 62 ? -7.969 -5.09 3.396 1 93.56 62 ASN B N 1
ATOM 2076 C CA . ASN B 1 62 ? -7.223 -5.652 4.52 1 93.56 62 ASN B CA 1
ATOM 2077 C C . ASN B 1 62 ? -6.176 -6.66 4.051 1 93.56 62 ASN B C 1
ATOM 2079 O O . ASN B 1 62 ? -5.125 -6.809 4.68 1 93.56 62 ASN B O 1
ATOM 2083 N N . TYR B 1 63 ? -6.418 -7.25 2.934 1 92.19 63 TYR B N 1
ATOM 2084 C CA . TYR B 1 63 ? -5.52 -8.336 2.562 1 92.19 63 TYR B CA 1
ATOM 2085 C C . TYR B 1 63 ? -4.648 -7.945 1.375 1 92.19 63 TYR B C 1
ATOM 2087 O O . TYR B 1 63 ? -3.619 -8.57 1.12 1 92.19 63 TYR B O 1
ATOM 2095 N N . PHE B 1 64 ? -5.059 -6.895 0.684 1 95.69 64 PHE B N 1
ATOM 2096 C CA . PHE B 1 64 ? -4.336 -6.629 -0.555 1 95.69 64 PHE B CA 1
ATOM 2097 C C . PHE B 1 64 ? -3.809 -5.199 -0.578 1 95.69 64 PHE B C 1
ATOM 2099 O O . PHE B 1 64 ? -2.783 -4.922 -1.202 1 95.69 64 PHE B O 1
ATOM 2106 N N . MET B 1 65 ? -4.461 -4.309 0.095 1 97.69 65 MET B N 1
ATOM 2107 C CA . MET B 1 65 ? -4.094 -2.902 -0.056 1 97.69 65 MET B CA 1
ATOM 2108 C C . MET B 1 65 ? -3.318 -2.408 1.159 1 97.69 65 MET B C 1
ATOM 2110 O O . MET B 1 65 ? -2.615 -1.399 1.083 1 97.69 65 MET B O 1
ATOM 2114 N N . LYS B 1 66 ? -3.449 -3.084 2.266 1 97 66 LYS B N 1
ATOM 2115 C CA . LYS B 1 66 ? -2.787 -2.654 3.494 1 97 66 LYS B CA 1
ATOM 2116 C C . LYS B 1 66 ? -1.271 -2.756 3.367 1 97 66 LYS B C 1
ATOM 2118 O O . LYS B 1 66 ? -0.543 -1.879 3.838 1 97 66 LYS B O 1
ATOM 2123 N N . SER B 1 67 ? -0.756 -3.754 2.814 1 97.06 67 SER B N 1
ATOM 2124 C CA . SER B 1 67 ? 0.65 -4.023 2.535 1 97.06 67 SER B CA 1
ATOM 2125 C C . SER B 1 67 ? 0.85 -4.488 1.097 1 97.06 67 SER B C 1
ATOM 2127 O O . SER B 1 67 ? 1.082 -5.672 0.847 1 97.06 67 SER B O 1
ATOM 2129 N N . PRO B 1 68 ? 0.95 -3.525 0.206 1 98 68 PRO B N 1
ATOM 2130 C CA . PRO B 1 68 ? 0.73 -3.885 -1.197 1 98 68 PRO B CA 1
ATOM 2131 C C . PRO B 1 68 ? 2.018 -4.293 -1.911 1 98 68 PRO B C 1
ATOM 2133 O O . PRO B 1 68 ? 1.97 -4.797 -3.037 1 98 68 PRO B O 1
ATOM 2136 N N . LEU B 1 69 ? 3.215 -4.02 -1.33 1 98.19 69 LEU B N 1
ATOM 2137 C CA . LEU B 1 69 ? 4.441 -4.371 -2.039 1 98.19 69 LEU B CA 1
ATOM 2138 C C . LEU B 1 69 ? 4.629 -5.883 -2.084 1 98.19 69 LEU B C 1
ATOM 2140 O O . LEU B 1 69 ? 4.719 -6.531 -1.04 1 98.19 69 LEU B O 1
ATOM 2144 N N . GLY B 1 70 ? 4.68 -6.395 -3.271 1 98.19 70 GLY B N 1
ATOM 2145 C CA . GLY B 1 70 ? 4.719 -7.832 -3.469 1 98.19 70 GLY B CA 1
ATOM 2146 C C . GLY B 1 70 ? 3.35 -8.438 -3.707 1 98.19 70 GLY B C 1
ATOM 2147 O O . GLY B 1 70 ? 3.191 -9.664 -3.676 1 98.19 70 GLY B O 1
ATOM 2148 N N . VAL B 1 71 ? 2.35 -7.605 -3.836 1 98.12 71 VAL B N 1
ATOM 2149 C CA . VAL B 1 71 ? 0.976 -7.98 -4.152 1 98.12 71 VAL B CA 1
ATOM 2150 C C . VAL B 1 71 ? 0.542 -7.305 -5.453 1 98.12 71 VAL B C 1
ATOM 2152 O O . VAL B 1 71 ? 0.63 -6.082 -5.582 1 98.12 71 VAL B O 1
ATOM 2155 N N . TRP B 1 72 ? 0.104 -8.125 -6.457 1 98.62 72 TRP B N 1
ATOM 2156 C CA . TRP B 1 72 ? -0.288 -7.547 -7.738 1 98.62 72 TRP B CA 1
ATOM 2157 C C . TRP B 1 72 ? -1.684 -8.008 -8.141 1 98.62 72 TRP B C 1
ATOM 2159 O O . TRP B 1 72 ? -2.004 -9.195 -8.047 1 98.62 72 TRP B O 1
ATOM 2169 N N . ALA B 1 73 ? -2.49 -7.031 -8.492 1 98.12 73 ALA B N 1
ATOM 2170 C CA . ALA B 1 73 ? -3.662 -7.34 -9.312 1 98.12 73 ALA B CA 1
ATOM 2171 C C . ALA B 1 73 ? -3.26 -7.684 -10.742 1 98.12 73 ALA B C 1
ATOM 2173 O O . ALA B 1 73 ? -2.379 -7.035 -11.32 1 98.12 73 ALA B O 1
ATOM 2174 N N . ILE B 1 74 ? -3.816 -8.703 -11.242 1 98.06 74 ILE B N 1
ATOM 2175 C CA . ILE B 1 74 ? -3.613 -9.078 -12.633 1 98.06 74 ILE B CA 1
ATOM 2176 C C . ILE B 1 74 ? -4.73 -8.492 -13.492 1 98.06 74 ILE B C 1
ATOM 2178 O O . ILE B 1 74 ? -5.91 -8.75 -13.25 1 98.06 74 ILE B O 1
ATOM 2182 N N . CYS B 1 75 ? -4.344 -7.727 -14.477 1 97.94 75 CYS B N 1
ATOM 2183 C CA . CYS B 1 75 ? -5.336 -7.074 -15.32 1 97.94 75 CYS B CA 1
ATOM 2184 C C . CYS B 1 75 ? -5.121 -7.438 -16.781 1 97.94 75 CYS B C 1
ATOM 2186 O O . CYS B 1 75 ? -3.986 -7.488 -17.266 1 97.94 75 CYS B O 1
ATOM 2188 N N . ASP B 1 76 ? -6.23 -7.684 -17.422 1 95.5 76 ASP B N 1
ATOM 2189 C CA . ASP B 1 76 ? -6.207 -7.938 -18.859 1 95.5 76 ASP B CA 1
ATOM 2190 C C . ASP B 1 76 ? -5.926 -6.656 -19.641 1 95.5 76 ASP B C 1
ATOM 2192 O O . ASP B 1 76 ? -6.609 -5.648 -19.453 1 95.5 76 ASP B O 1
ATOM 2196 N N . GLN B 1 77 ? -4.949 -6.664 -20.516 1 94.44 77 GLN B N 1
ATOM 2197 C CA . GLN B 1 77 ? -4.562 -5.473 -21.25 1 94.44 77 GLN B CA 1
ATOM 2198 C C . GLN B 1 77 ? -5.664 -5.039 -22.219 1 94.44 77 GLN B C 1
ATOM 2200 O O . GLN B 1 77 ? -5.809 -3.852 -22.516 1 94.44 77 GLN B O 1
ATOM 2205 N N . LYS B 1 78 ? -6.43 -5.965 -22.672 1 92.12 78 LYS B N 1
ATOM 2206 C CA . LYS B 1 78 ? -7.441 -5.688 -23.688 1 92.12 78 LYS B CA 1
ATOM 2207 C C . LYS B 1 78 ? -8.609 -4.902 -23.109 1 92.12 78 LYS B C 1
ATOM 2209 O O . LYS B 1 78 ? -9.086 -3.941 -23.703 1 92.12 78 LYS B O 1
ATOM 2214 N N . ASN B 1 79 ? -9.109 -5.254 -21.906 1 89.56 79 ASN B N 1
ATOM 2215 C CA . ASN B 1 79 ? -10.305 -4.613 -21.359 1 89.56 79 ASN B CA 1
ATOM 2216 C C . ASN B 1 79 ? -10.023 -3.961 -20.016 1 89.56 79 ASN B C 1
ATOM 2218 O O . ASN B 1 79 ? -10.938 -3.449 -19.359 1 89.56 79 ASN B O 1
ATOM 2222 N N . GLN B 1 80 ? -8.828 -4.008 -19.5 1 89.56 80 GLN B N 1
ATOM 2223 C CA . GLN B 1 80 ? -8.359 -3.359 -18.281 1 89.56 80 GLN B CA 1
ATOM 2224 C C . GLN B 1 80 ? -9.055 -3.939 -17.047 1 89.56 80 GLN B C 1
ATOM 2226 O O . GLN B 1 80 ? -8.969 -3.371 -15.961 1 89.56 80 GLN B O 1
ATOM 2231 N N . GLN B 1 81 ? -9.703 -5.039 -17.234 1 93.06 81 GLN B N 1
ATOM 2232 C CA . GLN B 1 81 ? -10.398 -5.688 -16.125 1 93.06 81 GLN B CA 1
ATOM 2233 C C . GLN B 1 81 ? -9.422 -6.441 -15.234 1 93.06 81 GLN B C 1
ATOM 2235 O O . GLN B 1 81 ? -8.5 -7.098 -15.719 1 93.06 81 GLN B O 1
ATOM 2240 N N . MET B 1 82 ? -9.648 -6.25 -13.914 1 96.5 82 MET B N 1
ATOM 2241 C CA . MET B 1 82 ? -8.898 -7.066 -12.969 1 96.5 82 MET B CA 1
ATOM 2242 C C . MET B 1 82 ? -9.391 -8.508 -12.977 1 96.5 82 MET B C 1
ATOM 2244 O O . MET B 1 82 ? -10.562 -8.766 -12.703 1 96.5 82 MET B O 1
ATOM 2248 N N . ILE B 1 83 ? -8.539 -9.469 -13.281 1 95.5 83 ILE B N 1
ATOM 2249 C CA . ILE B 1 83 ? -9.016 -10.836 -13.492 1 95.5 83 ILE B CA 1
ATOM 2250 C C . ILE B 1 83 ? -8.359 -11.773 -12.492 1 95.5 83 ILE B C 1
ATOM 2252 O O . ILE B 1 83 ? -8.602 -12.984 -12.508 1 95.5 83 ILE B O 1
ATOM 2256 N N . GLY B 1 84 ? -7.512 -11.25 -11.625 1 95.19 84 GLY B N 1
ATOM 2257 C CA . GLY B 1 84 ? -6.879 -12.117 -10.648 1 95.19 84 GLY B CA 1
ATOM 2258 C C . GLY B 1 84 ? -5.859 -11.398 -9.781 1 95.19 84 GLY B C 1
ATOM 2259 O O . GLY B 1 84 ? -5.859 -10.172 -9.711 1 95.19 84 GLY B O 1
ATOM 2260 N N . SER B 1 85 ? -5.059 -12.172 -9.086 1 96.19 85 SER B N 1
ATOM 2261 C CA . SER B 1 85 ? -4.035 -11.672 -8.18 1 96.19 85 SER B CA 1
ATOM 2262 C C . SER B 1 85 ? -2.867 -12.641 -8.07 1 96.19 85 SER B C 1
ATOM 2264 O O . SER B 1 85 ? -3.037 -13.852 -8.266 1 96.19 85 SER B O 1
ATOM 2266 N N . ILE B 1 86 ? -1.768 -12.102 -7.863 1 96.88 86 ILE B N 1
ATOM 2267 C CA . ILE B 1 86 ? -0.614 -12.883 -7.441 1 96.88 86 ILE B CA 1
ATOM 2268 C C . ILE B 1 86 ? 0.164 -12.125 -6.371 1 96.88 86 ILE B C 1
ATOM 2270 O O . ILE B 1 86 ? 0.277 -10.898 -6.43 1 96.88 86 ILE B O 1
ATOM 2274 N N . LYS B 1 87 ? 0.706 -12.852 -5.438 1 97.5 87 LYS B N 1
ATOM 2275 C CA . LYS B 1 87 ? 1.429 -12.18 -4.363 1 97.5 87 LYS B CA 1
ATOM 2276 C C . LYS B 1 87 ? 2.461 -13.109 -3.73 1 97.5 87 LYS B C 1
ATOM 2278 O O . LYS B 1 87 ? 2.355 -14.328 -3.842 1 97.5 87 LYS B O 1
ATOM 2283 N N . PHE B 1 88 ? 3.461 -12.508 -3.133 1 97.88 88 PHE B N 1
ATOM 2284 C CA . PHE B 1 88 ? 4.363 -13.234 -2.248 1 97.88 88 PHE B CA 1
ATOM 2285 C C . PHE B 1 88 ? 3.703 -13.508 -0.902 1 97.88 88 PHE B C 1
ATOM 2287 O O . PHE B 1 88 ? 3.217 -12.586 -0.247 1 97.88 88 PHE B O 1
ATOM 2294 N N . GLU B 1 89 ? 3.629 -14.773 -0.619 1 93.88 89 GLU B N 1
ATOM 2295 C CA . GLU B 1 89 ? 3.264 -15.203 0.727 1 93.88 89 GLU B CA 1
ATOM 2296 C C . GLU B 1 89 ? 4.496 -15.609 1.527 1 93.88 89 GLU B C 1
ATOM 2298 O O . GLU B 1 89 ? 5.438 -16.188 0.976 1 93.88 89 GLU B O 1
ATOM 2303 N N . LYS B 1 90 ? 4.586 -15.281 2.818 1 93.62 90 LYS B N 1
ATOM 2304 C CA . LYS B 1 90 ? 5.672 -15.688 3.703 1 93.62 90 LYS B CA 1
ATOM 2305 C C . LYS B 1 90 ? 7.027 -15.289 3.133 1 93.62 90 LYS B C 1
ATOM 2307 O O . LYS B 1 90 ? 7.941 -16.109 3.057 1 93.62 90 LYS B O 1
ATOM 2312 N N . LEU B 1 91 ? 7.125 -14.094 2.633 1 96.5 91 LEU B N 1
ATOM 2313 C CA . LEU B 1 91 ? 8.398 -13.586 2.137 1 96.5 91 LEU B CA 1
ATOM 2314 C C . LEU B 1 91 ? 9.43 -13.508 3.258 1 96.5 91 LEU B C 1
ATOM 2316 O O . LEU B 1 91 ? 9.211 -12.828 4.262 1 96.5 91 LEU B O 1
ATOM 2320 N N . ASP B 1 92 ? 10.492 -14.258 3.152 1 96.75 92 ASP B N 1
ATOM 2321 C CA . ASP B 1 92 ? 11.594 -14.281 4.117 1 96.75 92 ASP B CA 1
ATOM 2322 C C . ASP B 1 92 ? 12.844 -13.617 3.543 1 96.75 92 ASP B C 1
ATOM 2324 O O . ASP B 1 92 ? 13.578 -14.234 2.764 1 96.75 92 ASP B O 1
ATOM 2328 N N . GLU B 1 93 ? 13.094 -12.484 3.988 1 93.94 93 GLU B N 1
ATOM 2329 C CA . GLU B 1 93 ? 14.203 -11.703 3.449 1 93.94 93 GLU B CA 1
ATOM 2330 C C . GLU B 1 93 ? 15.547 -12.312 3.826 1 93.94 93 GLU B C 1
ATOM 2332 O O . GLU B 1 93 ? 16.516 -12.195 3.074 1 93.94 93 GLU B O 1
ATOM 2337 N N . ILE B 1 94 ? 15.586 -12.859 5 1 94.31 94 ILE B N 1
ATOM 2338 C CA . ILE B 1 94 ? 16.828 -13.43 5.488 1 94.31 94 ILE B CA 1
ATOM 2339 C C . ILE B 1 94 ? 17.156 -14.703 4.707 1 94.31 94 ILE B C 1
ATOM 2341 O O . ILE B 1 94 ? 18.25 -14.836 4.16 1 94.31 94 ILE B O 1
ATOM 2345 N N . LYS B 1 95 ? 16.219 -15.625 4.504 1 96.75 95 LYS B N 1
ATOM 2346 C CA . LYS B 1 95 ? 16.422 -16.875 3.791 1 96.75 95 LYS B CA 1
ATOM 2347 C C . LYS B 1 95 ? 16.344 -16.672 2.281 1 96.75 95 LYS B C 1
ATOM 2349 O O . LYS B 1 95 ? 16.719 -17.562 1.506 1 96.75 95 LYS B O 1
ATOM 2354 N N . LYS B 1 96 ? 15.844 -15.492 1.93 1 96.88 96 LYS B N 1
ATOM 2355 C CA . LYS B 1 96 ? 15.664 -15.141 0.522 1 96.88 96 LYS B CA 1
ATOM 2356 C C . LYS B 1 96 ? 14.742 -16.125 -0.18 1 96.88 96 LYS B C 1
ATOM 2358 O O . LYS B 1 96 ? 15.07 -16.641 -1.254 1 96.88 96 LYS B O 1
ATOM 2363 N N . GLU B 1 97 ? 13.633 -16.406 0.437 1 98.19 97 GLU B N 1
ATOM 2364 C CA . GLU B 1 97 ? 12.617 -17.312 -0.093 1 98.19 97 GLU B CA 1
ATOM 2365 C C . GLU B 1 97 ? 11.219 -16.719 0.041 1 98.19 97 GLU B C 1
ATOM 2367 O O . GLU B 1 97 ? 10.992 -15.844 0.878 1 98.19 97 GLU B O 1
ATOM 2372 N N . ALA B 1 98 ? 10.336 -17.188 -0.842 1 98.25 98 ALA B N 1
ATOM 2373 C CA . ALA B 1 98 ? 8.938 -16.766 -0.752 1 98.25 98 ALA B CA 1
ATOM 2374 C C . ALA B 1 98 ? 8.008 -17.828 -1.322 1 98.25 98 ALA B C 1
ATOM 2376 O O . ALA B 1 98 ? 8.438 -18.672 -2.123 1 98.25 98 ALA B O 1
ATOM 2377 N N . GLU B 1 99 ? 6.812 -17.828 -0.802 1 97.69 99 GLU B N 1
ATOM 2378 C CA . GLU B 1 99 ? 5.727 -18.594 -1.386 1 97.69 99 GLU B CA 1
ATOM 2379 C C . GLU B 1 99 ? 4.852 -17.734 -2.291 1 97.69 99 GLU B C 1
ATOM 2381 O O . GLU B 1 99 ? 4.574 -16.578 -1.973 1 97.69 99 GLU B O 1
ATOM 2386 N N . LEU B 1 100 ? 4.465 -18.328 -3.426 1 97.12 100 LEU B N 1
ATOM 2387 C CA . LEU B 1 100 ? 3.543 -17.609 -4.305 1 97.12 100 LEU B CA 1
ATOM 2388 C C . LEU B 1 100 ? 2.109 -18.094 -4.086 1 97.12 100 LEU B C 1
ATOM 2390 O O . LEU B 1 100 ? 1.855 -19.297 -4 1 97.12 100 LEU B O 1
ATOM 2394 N N . GLY B 1 101 ? 1.235 -17.141 -3.896 1 93.88 101 GLY B N 1
ATOM 2395 C CA . GLY B 1 101 ? -0.202 -17.359 -3.93 1 93.88 101 GLY B CA 1
ATOM 2396 C C . GLY B 1 101 ? -0.9 -16.547 -5.016 1 93.88 101 GLY B C 1
ATOM 2397 O O . GLY B 1 101 ? -0.542 -15.398 -5.27 1 93.88 101 GLY B O 1
ATOM 2398 N N . TYR B 1 102 ? -1.829 -17.25 -5.625 1 94.06 102 TYR B N 1
ATOM 2399 C CA . TYR B 1 102 ? -2.492 -16.531 -6.715 1 94.06 102 TYR B CA 1
ATOM 2400 C C . TYR B 1 102 ? -3.879 -17.109 -6.977 1 94.06 102 TYR B C 1
ATOM 2402 O O . TYR B 1 102 ? -4.191 -18.219 -6.539 1 94.06 102 TYR B O 1
ATOM 2410 N N . PHE B 1 103 ? -4.676 -16.297 -7.68 1 91.06 103 PHE B N 1
ATOM 2411 C CA . PHE B 1 103 ? -5.953 -16.75 -8.211 1 91.06 103 PHE B CA 1
ATOM 2412 C C . PHE B 1 103 ? -6.289 -16.016 -9.508 1 91.06 103 PHE B C 1
ATOM 2414 O O . PHE B 1 103 ? -5.77 -14.938 -9.766 1 91.06 103 PHE B O 1
ATOM 2421 N N . LEU B 1 104 ? -7.098 -16.688 -10.312 1 91.94 104 LEU B N 1
ATOM 2422 C CA . LEU B 1 104 ? -7.633 -16.109 -11.547 1 91.94 104 LEU B CA 1
ATOM 2423 C C . LEU B 1 104 ? -9.141 -16.312 -11.625 1 91.94 104 LEU B C 1
ATOM 2425 O O . LEU B 1 104 ? -9.664 -17.328 -11.156 1 91.94 104 LEU B O 1
ATOM 2429 N N . ARG B 1 105 ? -9.688 -15.297 -12.266 1 90.19 105 ARG B N 1
ATOM 2430 C CA . ARG B 1 105 ? -11.094 -15.469 -12.609 1 90.19 105 ARG B CA 1
ATOM 2431 C C . ARG B 1 105 ? -11.297 -16.719 -13.453 1 90.19 105 ARG B C 1
ATOM 2433 O O . ARG B 1 105 ? -10.477 -17.031 -1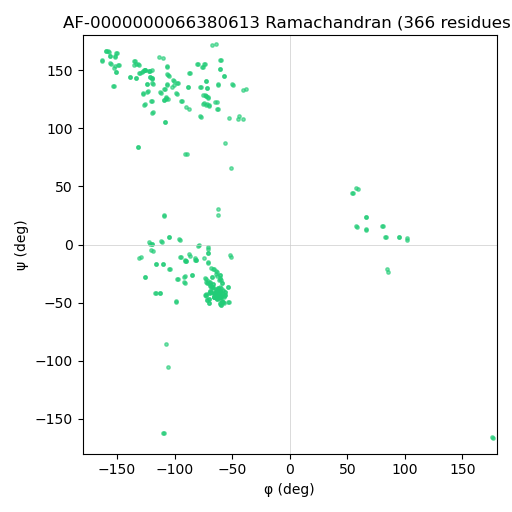4.32 1 90.19 105 ARG B O 1
ATOM 2440 N N . LYS B 1 106 ? -12.383 -17.359 -13.266 1 86.38 106 LYS B N 1
ATOM 2441 C CA . LYS B 1 106 ? -12.641 -18.672 -13.867 1 86.38 106 LYS B CA 1
ATOM 2442 C C . LYS B 1 106 ? -12.586 -18.578 -15.391 1 86.38 106 LYS B C 1
ATOM 2444 O O . LYS B 1 106 ? -12.008 -19.453 -16.047 1 86.38 106 LYS B O 1
ATOM 2449 N N . ASP B 1 107 ? -13.195 -17.578 -15.93 1 87.12 107 ASP B N 1
ATOM 2450 C CA . ASP B 1 107 ? -13.273 -17.484 -17.375 1 87.12 107 ASP B CA 1
ATOM 2451 C C . ASP B 1 107 ? -11.914 -17.156 -17.984 1 87.12 107 ASP B C 1
ATOM 2453 O O . ASP B 1 107 ? -11.75 -17.188 -19.203 1 87.12 107 ASP B O 1
ATOM 2457 N N . ALA B 1 108 ? -10.938 -16.969 -17.156 1 89.31 108 ALA B N 1
ATOM 2458 C CA . ALA B 1 108 ? -9.578 -16.688 -17.625 1 89.31 108 ALA B CA 1
ATOM 2459 C C . ALA B 1 108 ? -8.688 -17.922 -17.469 1 89.31 108 ALA B C 1
ATOM 2461 O O . ALA B 1 108 ? -7.504 -17.875 -17.812 1 89.31 108 ALA B O 1
ATOM 2462 N N . TRP B 1 109 ? -9.32 -19.016 -17.078 1 86.5 109 TRP B N 1
ATOM 2463 C CA . TRP B 1 109 ? -8.547 -20.234 -16.859 1 86.5 109 TRP B CA 1
ATOM 2464 C C . TRP B 1 109 ? -8.172 -20.891 -18.188 1 86.5 109 TRP B C 1
ATOM 2466 O O . TRP B 1 109 ? -8.852 -20.688 -19.188 1 86.5 109 TRP B O 1
ATOM 2476 N N . SER B 1 110 ? -7.102 -21.578 -18.141 1 87.88 110 SER B N 1
ATOM 2477 C CA . SER B 1 110 ? -6.656 -22.453 -19.219 1 87.88 110 SER B CA 1
ATOM 2478 C C . SER B 1 110 ? -6.297 -21.656 -20.469 1 87.88 110 SER B C 1
ATOM 2480 O O . SER B 1 110 ? -6.523 -22.109 -21.594 1 87.88 110 SER B O 1
ATOM 2482 N N . GLN B 1 111 ? -5.973 -20.406 -20.25 1 92.25 111 GLN B N 1
ATOM 2483 C CA . GLN B 1 111 ? -5.539 -19.562 -21.344 1 92.25 111 GLN B CA 1
ATOM 2484 C C . GLN B 1 111 ? -4.055 -19.219 -21.219 1 92.25 111 GLN B C 1
ATOM 2486 O O . GLN B 1 111 ? -3.527 -18.438 -22.016 1 92.25 111 GLN B O 1
ATOM 2491 N N . GLY B 1 112 ? -3.404 -19.75 -20.203 1 95.5 112 GLY B N 1
ATOM 2492 C CA . GLY B 1 112 ? -1.974 -19.562 -20.016 1 95.5 112 GLY B CA 1
ATOM 2493 C C . GLY B 1 112 ? -1.62 -18.266 -19.328 1 95.5 112 GLY B C 1
ATOM 2494 O O . GLY B 1 112 ? -0.443 -17.922 -19.203 1 95.5 112 GLY B O 1
ATOM 2495 N N . PHE B 1 113 ? -2.637 -17.531 -18.859 1 96.38 113 PHE B N 1
ATOM 2496 C CA . PHE B 1 113 ? -2.414 -16.234 -18.234 1 96.38 113 PHE B CA 1
ATOM 2497 C C . PHE B 1 113 ? -1.581 -16.375 -16.969 1 96.38 113 PHE B C 1
ATOM 2499 O O . PHE B 1 113 ? -0.592 -15.656 -16.781 1 96.38 113 PHE B O 1
ATOM 2506 N N . MET B 1 114 ? -1.92 -17.281 -16.156 1 96.56 114 MET B N 1
ATOM 2507 C CA . MET B 1 114 ? -1.222 -17.391 -14.875 1 96.56 114 MET B CA 1
ATOM 2508 C C . MET B 1 114 ? 0.208 -17.875 -15.078 1 96.56 114 MET B C 1
ATOM 2510 O O . MET B 1 114 ? 1.127 -17.422 -14.391 1 96.56 114 MET B O 1
ATOM 2514 N N . THR B 1 115 ? 0.35 -18.828 -15.992 1 97.69 115 THR B N 1
ATOM 2515 C CA . THR B 1 115 ? 1.701 -19.281 -16.312 1 97.69 115 THR B CA 1
ATOM 2516 C C . THR B 1 115 ? 2.566 -18.109 -16.766 1 97.69 115 THR B C 1
ATOM 2518 O O . THR B 1 115 ? 3.711 -17.969 -16.328 1 97.69 115 THR B O 1
ATOM 2521 N N . GLU B 1 116 ? 1.993 -17.266 -17.641 1 98 116 GLU B N 1
ATOM 2522 C CA . GLU B 1 116 ? 2.662 -16.062 -18.109 1 98 116 GLU B CA 1
ATOM 2523 C C . GLU B 1 116 ? 3.082 -15.172 -16.938 1 98 116 GLU B C 1
ATOM 2525 O O . GLU B 1 116 ? 4.219 -14.695 -16.891 1 98 116 GLU B O 1
ATOM 2530 N N . VAL B 1 117 ? 2.25 -14.984 -15.969 1 98.19 117 VAL B N 1
ATOM 2531 C CA . VAL B 1 117 ? 2.477 -14.117 -14.82 1 98.19 117 VAL B CA 1
ATOM 2532 C C . VAL B 1 117 ? 3.52 -14.742 -13.898 1 98.19 117 VAL B C 1
ATOM 2534 O O . VAL B 1 117 ? 4.477 -14.078 -13.492 1 98.19 117 VAL B O 1
ATOM 2537 N N . VAL B 1 118 ? 3.381 -16.031 -13.578 1 98.06 118 VAL B N 1
ATOM 2538 C CA . VAL B 1 118 ? 4.273 -16.719 -12.656 1 98.06 118 VAL B CA 1
ATOM 2539 C C . VAL B 1 118 ? 5.695 -16.734 -13.219 1 98.06 118 VAL B C 1
ATOM 2541 O O . VAL B 1 118 ? 6.66 -16.5 -12.492 1 98.06 118 VAL B O 1
ATOM 2544 N N . ARG B 1 119 ? 5.824 -16.938 -14.5 1 97.88 119 ARG B N 1
ATOM 2545 C CA . ARG B 1 119 ? 7.145 -16.922 -15.125 1 97.88 119 ARG B CA 1
ATOM 2546 C C . ARG B 1 119 ? 7.816 -15.57 -14.984 1 97.88 119 ARG B C 1
ATOM 2548 O O . ARG B 1 119 ? 9.008 -15.484 -14.688 1 97.88 119 ARG B O 1
ATOM 2555 N N . LYS B 1 120 ? 7.07 -14.547 -15.203 1 98.38 120 LYS B N 1
ATOM 2556 C CA . LYS B 1 120 ? 7.621 -13.203 -15.062 1 98.38 120 LYS B CA 1
ATOM 2557 C C . LYS B 1 120 ? 8.023 -12.93 -13.617 1 98.38 120 LYS B C 1
ATOM 2559 O O . LYS B 1 120 ? 9.078 -12.352 -13.359 1 98.38 120 LYS B O 1
ATOM 2564 N N . ILE B 1 121 ? 7.207 -13.328 -12.664 1 98.31 121 ILE B N 1
ATOM 2565 C CA . ILE B 1 121 ? 7.5 -13.117 -11.25 1 98.31 121 ILE B CA 1
ATOM 2566 C C . ILE B 1 121 ? 8.75 -13.906 -10.859 1 98.31 121 ILE B C 1
ATOM 2568 O O . ILE B 1 121 ? 9.57 -13.422 -10.078 1 98.31 121 ILE B O 1
ATOM 2572 N N . CYS B 1 122 ? 8.852 -15.078 -11.414 1 97.38 122 CYS B N 1
ATOM 2573 C CA . CYS B 1 122 ? 10.055 -15.867 -11.172 1 97.38 122 CYS B CA 1
ATOM 2574 C C . CYS B 1 122 ? 11.297 -15.141 -11.672 1 97.38 122 CYS B C 1
ATOM 2576 O O . CYS B 1 122 ? 12.281 -15.016 -10.945 1 97.38 122 CYS B O 1
ATOM 2578 N N . GLN B 1 123 ? 11.211 -14.703 -12.922 1 97.31 123 GLN B N 1
ATOM 2579 C CA . GLN B 1 123 ? 12.32 -13.938 -13.492 1 97.31 123 GLN B CA 1
ATOM 2580 C C . GLN B 1 123 ? 12.695 -12.766 -12.602 1 97.31 123 GLN B C 1
ATOM 2582 O O . GLN B 1 123 ? 13.867 -12.586 -12.25 1 97.31 123 GLN B O 1
ATOM 2587 N N . LEU B 1 124 ? 11.758 -11.984 -12.195 1 97.94 124 LEU B N 1
ATOM 2588 C CA . LEU B 1 124 ? 12.008 -10.828 -11.352 1 97.94 124 LEU B CA 1
ATOM 2589 C C . LEU B 1 124 ? 12.57 -11.25 -10 1 97.94 124 LEU B C 1
ATOM 2591 O O . LEU B 1 124 ? 13.477 -10.609 -9.469 1 97.94 124 LEU B O 1
ATOM 2595 N N . SER B 1 125 ? 12.016 -12.336 -9.43 1 97.88 125 SER B N 1
ATOM 2596 C CA . SER B 1 125 ? 12.422 -12.805 -8.109 1 97.88 125 SER B CA 1
ATOM 2597 C C . SER B 1 125 ? 13.906 -13.164 -8.086 1 97.88 125 SER B C 1
ATOM 2599 O O . SER B 1 125 ? 14.617 -12.805 -7.148 1 97.88 125 SER B O 1
ATOM 2601 N N . PHE B 1 126 ? 14.352 -13.773 -9.102 1 96.5 126 PHE B N 1
ATOM 2602 C CA . PHE B 1 126 ? 15.711 -14.297 -9.109 1 96.5 126 PHE B CA 1
ATOM 2603 C C . PHE B 1 126 ? 16.672 -13.273 -9.688 1 96.5 126 PHE B C 1
ATOM 2605 O O . PHE B 1 126 ? 17.828 -13.195 -9.258 1 96.5 126 PHE B O 1
ATOM 2612 N N . GLU B 1 127 ? 16.219 -12.406 -10.555 1 96.44 127 GLU B N 1
ATOM 2613 C CA . GLU B 1 127 ? 17.109 -11.469 -11.227 1 96.44 127 GLU B CA 1
ATOM 2614 C C . GLU B 1 127 ? 17.109 -10.109 -10.531 1 96.44 127 GLU B C 1
ATOM 2616 O O . GLU B 1 127 ? 18.109 -9.383 -10.57 1 96.44 127 GLU B O 1
ATOM 2621 N N . GLU B 1 128 ? 15.992 -9.781 -9.922 1 96.5 128 GLU B N 1
ATOM 2622 C CA . GLU B 1 128 ? 15.852 -8.438 -9.383 1 96.5 128 GLU B CA 1
ATOM 2623 C C . GLU B 1 128 ? 15.711 -8.453 -7.867 1 96.5 128 GLU B C 1
ATOM 2625 O O . GLU B 1 128 ? 16.406 -7.727 -7.16 1 96.5 128 GLU B O 1
ATOM 2630 N N . PHE B 1 129 ? 14.953 -9.359 -7.293 1 97 129 PHE B N 1
ATOM 2631 C CA . PHE B 1 129 ? 14.586 -9.297 -5.883 1 97 129 PHE B CA 1
ATOM 2632 C C . PHE B 1 129 ? 15.602 -10.047 -5.027 1 97 129 PHE B C 1
ATOM 2634 O O . PHE B 1 129 ? 15.555 -9.969 -3.799 1 97 129 PHE B O 1
ATOM 2641 N N . GLY B 1 130 ? 16.422 -10.82 -5.664 1 95.06 130 GLY B N 1
ATOM 2642 C CA . GLY B 1 130 ? 17.5 -11.484 -4.945 1 95.06 130 GLY B CA 1
ATOM 2643 C C . GLY B 1 130 ? 17.047 -12.727 -4.211 1 95.06 130 GLY B C 1
ATOM 2644 O O . GLY B 1 130 ? 17.703 -13.188 -3.281 1 95.06 130 GLY B O 1
ATOM 2645 N N . LEU B 1 131 ? 15.898 -13.242 -4.523 1 97.19 131 LEU B N 1
ATOM 2646 C CA . LEU B 1 131 ? 15.414 -14.484 -3.924 1 97.19 131 LEU B CA 1
ATOM 2647 C C . LEU B 1 131 ? 16.156 -15.688 -4.488 1 97.19 131 LEU B C 1
ATOM 2649 O O . LEU B 1 131 ? 16.703 -15.625 -5.594 1 97.19 131 LEU B O 1
ATOM 2653 N N . LYS B 1 132 ? 16.156 -16.734 -3.668 1 97.44 132 LYS B N 1
ATOM 2654 C CA . LYS B 1 132 ? 16.891 -17.938 -4.082 1 97.44 132 LYS B CA 1
ATOM 2655 C C . LYS B 1 132 ? 15.938 -19.109 -4.277 1 97.44 132 LYS B C 1
ATOM 2657 O O . LYS B 1 132 ? 16.312 -20.109 -4.891 1 97.44 132 LYS B O 1
ATOM 2662 N N . GLN B 1 133 ? 14.742 -18.969 -3.736 1 97.88 133 GLN B N 1
ATOM 2663 C CA . GLN B 1 133 ? 13.773 -20.047 -3.846 1 97.88 133 GLN B CA 1
ATOM 2664 C C . GLN B 1 133 ? 12.344 -19.531 -3.795 1 97.88 133 GLN B C 1
ATOM 2666 O O . GLN B 1 133 ? 12.031 -18.641 -2.996 1 97.88 133 GLN B O 1
ATOM 2671 N N . LEU B 1 134 ? 11.562 -20.047 -4.652 1 98.38 134 LEU B N 1
ATOM 2672 C CA . LEU B 1 134 ? 10.125 -19.812 -4.637 1 98.38 134 LEU B CA 1
ATOM 2673 C C . LEU B 1 134 ? 9.359 -21.125 -4.461 1 98.38 134 LEU B C 1
ATOM 2675 O O . LEU B 1 134 ? 9.781 -22.172 -4.969 1 98.38 134 LEU B O 1
ATOM 2679 N N . SER B 1 135 ? 8.289 -21.062 -3.734 1 98.25 135 SER B N 1
ATOM 2680 C CA . SER B 1 135 ? 7.422 -22.234 -3.594 1 98.25 135 SER B CA 1
ATOM 2681 C C . SER B 1 135 ? 5.98 -21.891 -3.971 1 98.25 135 SER B C 1
ATOM 2683 O O . SER B 1 135 ? 5.566 -20.734 -3.902 1 98.25 135 SER B O 1
ATOM 2685 N N . ILE B 1 136 ? 5.277 -22.859 -4.461 1 96.94 136 ILE B N 1
ATOM 2686 C CA . ILE B 1 136 ? 3.844 -22.828 -4.719 1 96.94 136 ILE B CA 1
ATOM 2687 C C . ILE B 1 136 ? 3.172 -24.016 -4.023 1 96.94 136 ILE B C 1
ATOM 2689 O O . ILE B 1 136 ? 3.551 -25.172 -4.242 1 96.94 136 ILE B O 1
ATOM 2693 N N . ILE B 1 137 ? 2.252 -23.703 -3.133 1 94.62 137 ILE B N 1
ATOM 2694 C CA . ILE B 1 137 ? 1.511 -24.734 -2.43 1 94.62 137 ILE B CA 1
ATOM 2695 C C . ILE B 1 137 ? 0.085 -24.812 -2.971 1 94.62 137 ILE B C 1
ATOM 2697 O O . ILE B 1 137 ? -0.607 -23.797 -3.055 1 94.62 137 ILE B O 1
ATOM 2701 N N . THR B 1 138 ? -0.3 -25.969 -3.385 1 92.25 138 THR B N 1
ATOM 2702 C CA . THR B 1 138 ? -1.622 -26.172 -3.967 1 92.25 138 THR B CA 1
ATOM 2703 C C . THR B 1 138 ? -2.359 -27.297 -3.258 1 92.25 138 THR B C 1
ATOM 2705 O O . THR B 1 138 ? -1.73 -28.219 -2.717 1 92.25 138 THR B O 1
ATOM 2708 N N . HIS B 1 139 ? -3.639 -27.172 -3.25 1 89.62 139 HIS B N 1
ATOM 2709 C CA . HIS B 1 139 ? -4.43 -28.344 -2.873 1 89.62 139 HIS B CA 1
ATOM 2710 C C . HIS B 1 139 ? -4.18 -29.5 -3.826 1 89.62 139 HIS B C 1
ATOM 2712 O O . HIS B 1 139 ? -3.975 -29.297 -5.023 1 89.62 139 HIS B O 1
ATOM 2718 N N . LEU B 1 140 ? -4.324 -30.688 -3.275 1 91.19 140 LEU B N 1
ATOM 2719 C CA . LEU B 1 140 ? -4.117 -31.875 -4.082 1 91.19 140 LEU B CA 1
ATOM 2720 C C . LEU B 1 140 ? -5.098 -31.922 -5.25 1 91.19 140 LEU B C 1
ATOM 2722 O O . LEU B 1 140 ? -4.754 -32.375 -6.34 1 91.19 140 LEU B O 1
ATOM 2726 N N . GLU B 1 141 ? -6.25 -31.328 -5.027 1 87.12 141 GLU B N 1
ATOM 2727 C CA . GLU B 1 141 ? -7.316 -31.406 -6.02 1 87.12 141 GLU B CA 1
ATOM 2728 C C . GLU B 1 141 ? -7.195 -30.281 -7.047 1 87.12 141 GLU B C 1
ATOM 2730 O O . GLU B 1 141 ? -7.91 -30.281 -8.055 1 87.12 141 GLU B O 1
ATOM 2735 N N . ASN B 1 142 ? -6.297 -29.344 -6.812 1 87.25 142 ASN B N 1
ATOM 2736 C CA . ASN B 1 142 ? -6.191 -28.188 -7.688 1 87.25 142 ASN B CA 1
ATOM 2737 C C . ASN B 1 142 ? -5.203 -28.422 -8.828 1 87.25 142 ASN B C 1
ATOM 2739 O O . ASN B 1 142 ? -4.129 -27.828 -8.859 1 87.25 142 ASN B O 1
ATOM 2743 N N . GLU B 1 143 ? -5.664 -29.141 -9.797 1 89.5 143 GLU B N 1
ATOM 2744 C CA . GLU B 1 143 ? -4.812 -29.547 -10.914 1 89.5 143 GLU B CA 1
ATOM 2745 C C . GLU B 1 143 ? -4.391 -28.344 -11.75 1 89.5 143 GLU B C 1
ATOM 2747 O O . GLU B 1 143 ? -3.287 -28.312 -12.297 1 89.5 143 GLU B O 1
ATOM 2752 N N . ALA B 1 144 ? -5.266 -27.406 -11.836 1 88.19 144 ALA B N 1
ATOM 2753 C CA . ALA B 1 144 ? -4.965 -26.219 -12.617 1 88.19 144 ALA B CA 1
ATOM 2754 C C . ALA B 1 144 ? -3.738 -25.484 -12.07 1 88.19 144 ALA B C 1
ATOM 2756 O O . ALA B 1 144 ? -2.828 -25.141 -12.82 1 88.19 144 ALA B O 1
ATOM 2757 N N . SER B 1 145 ? -3.646 -25.297 -10.789 1 91 145 SER B N 1
ATOM 2758 C CA . SER B 1 145 ? -2.51 -24.641 -10.156 1 91 145 SER B CA 1
ATOM 2759 C C . SER B 1 145 ? -1.246 -25.484 -10.273 1 91 145 SER B C 1
ATOM 2761 O O . SER B 1 145 ? -0.147 -24.953 -10.43 1 91 145 SER B O 1
ATOM 2763 N N . GLN B 1 146 ? -1.454 -26.766 -10.18 1 94.06 146 GLN B N 1
ATOM 2764 C CA . GLN B 1 146 ? -0.32 -27.672 -10.344 1 94.06 146 GLN B CA 1
ATOM 2765 C C . GLN B 1 146 ? 0.305 -27.531 -11.727 1 94.06 146 GLN B C 1
ATOM 2767 O O . GLN B 1 146 ? 1.53 -27.484 -11.859 1 94.06 146 GLN B O 1
ATOM 2772 N N . ARG B 1 147 ? -0.535 -27.484 -12.703 1 95.5 147 ARG B N 1
ATOM 2773 C CA . ARG B 1 147 ? -0.052 -27.328 -14.07 1 95.5 147 ARG B CA 1
ATOM 2774 C C . ARG B 1 147 ? 0.703 -26 -14.234 1 95.5 147 ARG B C 1
ATOM 2776 O O . ARG B 1 147 ? 1.729 -25.953 -14.914 1 95.5 147 ARG B O 1
ATOM 2783 N N . VAL B 1 148 ? 0.204 -24.922 -13.602 1 96.25 148 VAL B N 1
ATOM 2784 C CA . VAL B 1 148 ? 0.878 -23.625 -13.641 1 96.25 148 VAL B CA 1
ATOM 2785 C C . VAL B 1 148 ? 2.283 -23.75 -13.055 1 96.25 148 VAL B C 1
ATOM 2787 O O . VAL B 1 148 ? 3.256 -23.297 -13.648 1 96.25 148 VAL B O 1
ATOM 2790 N N . ALA B 1 149 ? 2.393 -24.375 -11.914 1 96.88 149 ALA B N 1
ATOM 2791 C CA . ALA B 1 149 ? 3.682 -24.547 -11.25 1 96.88 149 ALA B CA 1
ATOM 2792 C C . ALA B 1 149 ? 4.664 -25.297 -12.156 1 96.88 149 ALA B C 1
ATOM 2794 O O . ALA B 1 149 ? 5.781 -24.828 -12.383 1 96.88 149 ALA B O 1
ATOM 2795 N N . LEU B 1 150 ? 4.172 -26.406 -12.688 1 96.94 150 LEU B N 1
ATOM 2796 C CA . LEU B 1 150 ? 5.027 -27.25 -13.508 1 96.94 150 LEU B CA 1
ATOM 2797 C C . LEU B 1 150 ? 5.426 -26.531 -14.789 1 96.94 150 LEU B C 1
ATOM 2799 O O . LEU B 1 150 ? 6.598 -26.531 -15.18 1 96.94 150 LEU B O 1
ATOM 2803 N N . LYS B 1 151 ? 4.48 -25.891 -15.438 1 96.88 151 LYS B N 1
ATOM 2804 C CA . LYS B 1 151 ? 4.742 -25.172 -16.688 1 96.88 151 LYS B CA 1
ATOM 2805 C C . LYS B 1 151 ? 5.652 -23.969 -16.453 1 96.88 151 LYS B C 1
ATOM 2807 O O . LYS B 1 151 ? 6.246 -23.453 -17.391 1 96.88 151 LYS B O 1
ATOM 2812 N N . SER B 1 152 ? 5.734 -23.484 -15.227 1 97 152 SER B N 1
ATOM 2813 C CA . SER B 1 152 ? 6.527 -22.297 -14.906 1 97 152 SER B CA 1
ATOM 2814 C C . SER B 1 152 ? 7.918 -22.672 -14.406 1 97 152 SER B C 1
ATOM 2816 O O . SER B 1 152 ? 8.68 -21.828 -13.953 1 97 152 SER B O 1
ATOM 2818 N N . GLY B 1 153 ? 8.211 -23.922 -14.406 1 95.81 153 GLY B N 1
ATOM 2819 C CA . GLY B 1 153 ? 9.57 -24.359 -14.102 1 95.81 153 GLY B CA 1
ATOM 2820 C C . GLY B 1 153 ? 9.727 -24.875 -12.688 1 95.81 153 GLY B C 1
ATOM 2821 O O . GLY B 1 153 ? 10.836 -25.203 -12.266 1 95.81 153 GLY B O 1
ATOM 2822 N N . PHE B 1 154 ? 8.641 -24.984 -11.953 1 97.94 154 PHE B N 1
ATOM 2823 C CA . PHE B 1 154 ? 8.703 -25.562 -10.609 1 97.94 154 PHE B CA 1
ATOM 2824 C C . PHE B 1 154 ? 8.719 -27.094 -10.68 1 97.94 154 PHE B C 1
ATOM 2826 O O . PHE B 1 154 ? 8.227 -27.672 -11.648 1 97.94 154 PHE B O 1
ATOM 2833 N N . SER B 1 155 ? 9.273 -27.672 -9.617 1 97.44 155 SER B N 1
ATOM 2834 C CA . SER B 1 155 ? 9.258 -29.125 -9.469 1 97.44 155 SER B CA 1
ATOM 2835 C C . SER B 1 155 ? 8.57 -29.531 -8.172 1 97.44 155 SER B C 1
ATOM 2837 O O . SER B 1 155 ? 8.641 -28.828 -7.168 1 97.44 155 SER B O 1
ATOM 2839 N N . LEU B 1 156 ? 7.965 -30.672 -8.203 1 97.62 156 LEU B N 1
ATOM 2840 C CA . LEU B 1 156 ? 7.316 -31.188 -7 1 97.62 156 LEU B CA 1
ATOM 2841 C C . LEU B 1 156 ? 8.344 -31.469 -5.906 1 97.62 156 LEU B C 1
ATOM 2843 O O . LEU B 1 156 ? 9.344 -32.156 -6.145 1 97.62 156 LEU B O 1
ATOM 2847 N N . PHE B 1 157 ? 8.117 -30.844 -4.82 1 97.69 157 PHE B N 1
ATOM 2848 C CA . PHE B 1 157 ? 9.039 -31 -3.703 1 97.69 157 PHE B CA 1
ATOM 2849 C C . PHE B 1 157 ? 8.492 -32.031 -2.701 1 97.69 157 PHE B C 1
ATOM 2851 O O . PHE B 1 157 ? 9.195 -32.938 -2.303 1 97.69 157 PHE B O 1
ATOM 2858 N N . ARG B 1 158 ? 7.172 -31.828 -2.326 1 97.38 158 ARG B N 1
ATOM 2859 C CA . ARG B 1 158 ? 6.605 -32.781 -1.374 1 97.38 158 ARG B CA 1
ATOM 2860 C C . ARG B 1 158 ? 5.082 -32.719 -1.367 1 97.38 158 ARG B C 1
ATOM 2862 O O . ARG B 1 158 ? 4.504 -31.719 -1.841 1 97.38 158 ARG B O 1
ATOM 2869 N N . GLN B 1 159 ? 4.562 -33.812 -0.9 1 96.75 159 GLN B N 1
ATOM 2870 C CA . GLN B 1 159 ? 3.156 -33.875 -0.508 1 96.75 159 GLN B CA 1
ATOM 2871 C C . GLN B 1 159 ? 3.012 -33.906 1.011 1 96.75 159 GLN B C 1
ATOM 2873 O O . GLN B 1 159 ? 3.789 -34.562 1.7 1 96.75 159 GLN B O 1
ATOM 2878 N N . PHE B 1 160 ? 2.078 -33.156 1.515 1 95.81 160 PHE B N 1
ATOM 2879 C CA . PHE B 1 160 ? 1.919 -33.125 2.965 1 95.81 160 PHE B CA 1
ATOM 2880 C C . PHE B 1 160 ? 0.475 -32.812 3.344 1 95.81 160 PHE B C 1
ATOM 2882 O O . PHE B 1 160 ? -0.32 -32.406 2.5 1 95.81 160 PHE B O 1
ATOM 2889 N N . LYS B 1 161 ? 0.141 -33.156 4.633 1 93.25 161 LYS B N 1
ATOM 2890 C CA . LYS B 1 161 ? -1.166 -32.781 5.184 1 93.25 161 LYS B CA 1
ATOM 2891 C C . LYS B 1 161 ? -1.072 -31.562 6.086 1 93.25 161 LYS B C 1
ATOM 2893 O O . LYS B 1 161 ? -0.104 -31.406 6.832 1 93.25 161 LYS B O 1
ATOM 2898 N N . GLY B 1 162 ? -2.047 -30.672 5.91 1 88.56 162 GLY B N 1
ATOM 2899 C CA . GLY B 1 162 ? -2.07 -29.484 6.75 1 88.56 162 GLY B CA 1
ATOM 2900 C C . GLY B 1 162 ? -3.443 -28.844 6.852 1 88.56 162 GLY B C 1
ATOM 2901 O O . GLY B 1 162 ? -4.367 -29.234 6.133 1 88.56 162 GLY B O 1
ATOM 2902 N N . SER B 1 163 ? -3.516 -27.938 7.84 1 83.94 163 SER B N 1
ATOM 2903 C CA . SER B 1 163 ? -4.773 -27.234 8.047 1 83.94 163 SER B CA 1
ATOM 2904 C C . SER B 1 163 ? -4.992 -26.172 6.977 1 83.94 163 SER B C 1
ATOM 2906 O O . SER B 1 163 ? -4.082 -25.406 6.664 1 83.94 163 SER B O 1
ATOM 2908 N N . ASP B 1 164 ? -6.199 -26.281 6.41 1 78 164 ASP B N 1
ATOM 2909 C CA . ASP B 1 164 ? -6.559 -25.266 5.43 1 78 164 ASP B CA 1
ATOM 2910 C C . ASP B 1 164 ? -6.602 -23.875 6.074 1 78 164 ASP B C 1
ATOM 2912 O O . ASP B 1 164 ? -7.09 -23.719 7.195 1 78 164 ASP B O 1
ATOM 2916 N N . ARG B 1 165 ? -6.066 -22.891 5.355 1 69.19 165 ARG B N 1
ATOM 2917 C CA . ARG B 1 165 ? -5.918 -21.547 5.891 1 69.19 165 ARG B CA 1
ATOM 2918 C C . ARG B 1 165 ? -7.273 -20.906 6.184 1 69.19 165 ARG B C 1
ATOM 2920 O O . ARG B 1 165 ? -7.418 -20.141 7.133 1 69.19 165 ARG B O 1
ATOM 2927 N N . TYR B 1 166 ? -8.258 -21.297 5.543 1 67.44 166 TYR B N 1
ATOM 2928 C CA . TYR B 1 166 ? -9.531 -20.609 5.637 1 67.44 166 TYR B CA 1
ATOM 2929 C C . TYR B 1 166 ? -10.578 -21.484 6.324 1 67.44 166 TYR B C 1
ATOM 2931 O O . TYR B 1 166 ? -11.328 -21.016 7.18 1 67.44 166 TYR B O 1
ATOM 2939 N N . THR B 1 167 ? -10.578 -22.812 5.949 1 70.62 167 THR B N 1
ATOM 2940 C CA . THR B 1 167 ? -11.602 -23.703 6.48 1 70.62 167 THR B CA 1
A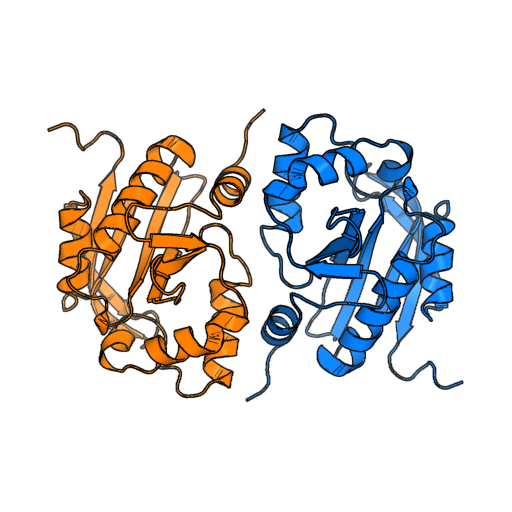TOM 2941 C C . THR B 1 167 ? -11.086 -24.438 7.719 1 70.62 167 THR B C 1
ATOM 2943 O O . THR B 1 167 ? -11.875 -25.016 8.477 1 70.62 167 THR B O 1
ATOM 2946 N N . ARG B 1 168 ? -9.875 -24.344 7.969 1 76.31 168 ARG B N 1
ATOM 2947 C CA . ARG B 1 168 ? -9.219 -25.016 9.094 1 76.31 168 ARG B CA 1
ATOM 2948 C C . ARG B 1 168 ? -9.422 -26.516 9.031 1 76.31 168 ARG B C 1
ATOM 2950 O O . ARG B 1 168 ? -9.203 -27.219 10.023 1 76.31 168 ARG B O 1
ATOM 2957 N N . LYS B 1 169 ? -9.828 -27.016 7.895 1 81.44 169 LYS B N 1
ATOM 2958 C CA . LYS B 1 169 ? -9.938 -28.453 7.684 1 81.44 169 LYS B CA 1
ATOM 2959 C C . LYS B 1 169 ? -8.617 -29.031 7.191 1 81.44 169 LYS B C 1
ATOM 2961 O O . LYS B 1 169 ? -7.859 -28.359 6.488 1 81.44 169 LYS B O 1
ATOM 2966 N N . MET B 1 170 ? -8.453 -30.281 7.645 1 89 170 MET B N 1
ATOM 2967 C CA . MET B 1 170 ? -7.254 -30.984 7.195 1 89 170 MET B CA 1
ATOM 2968 C C . MET B 1 170 ? -7.355 -31.344 5.715 1 89 170 MET B C 1
ATOM 2970 O O . MET B 1 170 ? -8.367 -31.906 5.277 1 89 170 MET B O 1
ATOM 2974 N N . ARG B 1 171 ? -6.273 -30.891 4.984 1 88.38 171 ARG B N 1
ATOM 2975 C CA . ARG B 1 171 ? -6.254 -31.156 3.549 1 88.38 171 ARG B CA 1
ATOM 2976 C C . ARG B 1 171 ? -4.883 -31.672 3.104 1 88.38 171 ARG B C 1
ATOM 2978 O O . ARG B 1 171 ? -3.898 -31.531 3.834 1 88.38 171 ARG B O 1
ATOM 2985 N N . ASP B 1 172 ? -4.988 -32.344 1.963 1 93.56 172 ASP B N 1
ATOM 2986 C CA . ASP B 1 172 ? -3.742 -32.75 1.332 1 93.56 172 ASP B CA 1
ATOM 2987 C C . ASP B 1 172 ? -3.203 -31.688 0.401 1 93.56 172 ASP B C 1
ATOM 2989 O O . ASP B 1 172 ? -3.955 -31.094 -0.385 1 93.56 172 ASP B O 1
ATOM 2993 N N . TYR B 1 173 ? -1.878 -31.469 0.533 1 94.12 173 TYR B N 1
ATOM 2994 C CA . TYR B 1 173 ? -1.256 -30.391 -0.244 1 94.12 173 TYR B CA 1
ATOM 2995 C C . TYR B 1 173 ? -0.052 -30.922 -1.02 1 94.12 173 TYR B C 1
ATOM 2997 O O . TYR B 1 173 ? 0.557 -31.922 -0.634 1 94.12 173 TYR B O 1
ATOM 3005 N N . LEU B 1 174 ? 0.151 -30.297 -2.133 1 96.38 174 LEU B N 1
ATOM 3006 C CA . LEU B 1 174 ? 1.409 -30.438 -2.857 1 96.38 174 LEU B CA 1
ATOM 3007 C C . LEU B 1 174 ? 2.223 -29.156 -2.787 1 96.38 174 LEU B C 1
ATOM 3009 O O . LEU B 1 174 ? 1.67 -28.062 -2.918 1 96.38 174 LEU B O 1
ATOM 3013 N N . GLU B 1 175 ? 3.486 -29.312 -2.504 1 97.25 175 GLU B N 1
ATOM 3014 C CA . GLU B 1 175 ? 4.402 -28.188 -2.564 1 97.25 175 GLU B CA 1
ATOM 3015 C C . GLU B 1 175 ? 5.355 -28.312 -3.75 1 97.25 175 GLU B C 1
ATOM 3017 O O . GLU B 1 175 ? 6.016 -29.328 -3.918 1 97.25 175 GLU B O 1
ATOM 3022 N N . PHE B 1 176 ? 5.375 -27.297 -4.578 1 98.19 176 PHE B N 1
ATOM 3023 C CA . PHE B 1 176 ? 6.324 -27.172 -5.676 1 98.19 176 PHE B CA 1
ATOM 3024 C C . PHE B 1 176 ? 7.371 -26.109 -5.359 1 98.19 176 PHE B C 1
ATOM 3026 O O . PHE B 1 176 ? 7.066 -25.094 -4.727 1 98.19 176 PHE B O 1
ATOM 3033 N N . ARG B 1 177 ? 8.641 -26.359 -5.867 1 98.06 177 ARG B N 1
ATOM 3034 C CA . ARG B 1 177 ? 9.703 -25.391 -5.582 1 98.06 177 ARG 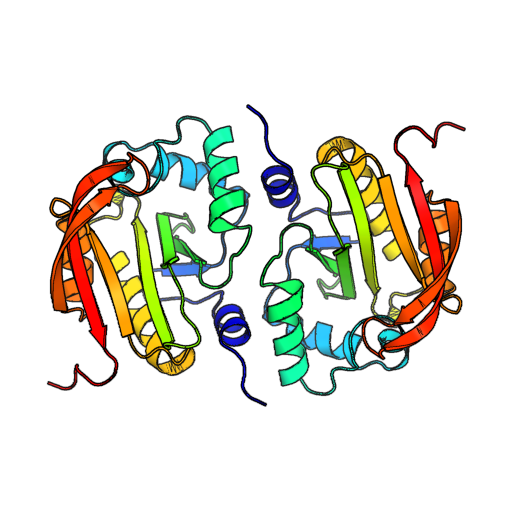B CA 1
ATOM 3035 C C . ARG B 1 177 ? 10.492 -25.062 -6.84 1 98.06 177 ARG B C 1
ATOM 3037 O O . ARG B 1 177 ? 10.648 -25.906 -7.727 1 98.06 177 ARG B O 1
ATOM 3044 N N . TYR B 1 178 ? 10.859 -23.891 -6.922 1 97.19 178 TYR B N 1
ATOM 3045 C CA . TYR B 1 178 ? 11.828 -23.375 -7.887 1 97.19 178 TYR B CA 1
ATOM 3046 C C . TYR B 1 178 ? 13.039 -22.781 -7.184 1 97.19 178 TYR B C 1
ATOM 3048 O O . TYR B 1 178 ? 12.93 -21.781 -6.473 1 97.19 178 TYR B O 1
ATOM 3056 N N . VAL B 1 179 ? 14.211 -23.406 -7.359 1 94.69 179 VAL B N 1
ATOM 3057 C CA . VAL B 1 179 ? 15.453 -22.938 -6.746 1 94.69 179 VAL B CA 1
ATOM 3058 C C . VAL B 1 179 ? 16.359 -22.328 -7.809 1 94.69 179 VAL B C 1
ATOM 3060 O O . VAL B 1 179 ? 16.594 -22.938 -8.859 1 94.69 179 VAL B O 1
ATOM 3063 N N . LYS B 1 180 ? 16.75 -21.109 -7.473 1 88.44 180 LYS B N 1
ATOM 3064 C CA . LYS B 1 180 ? 17.625 -20.406 -8.406 1 88.44 180 LYS B CA 1
ATOM 3065 C C . LYS B 1 180 ? 18.812 -21.281 -8.812 1 88.44 180 LYS B C 1
ATOM 3067 O O . LYS B 1 180 ? 19.453 -21.891 -7.957 1 88.44 180 LYS B O 1
ATOM 3072 N N . GLY B 1 181 ? 19.188 -21.266 -10.117 1 80.75 181 GLY B N 1
ATOM 3073 C CA . GLY B 1 181 ? 20.344 -22 -10.625 1 80.75 181 GLY B CA 1
ATOM 3074 C C . GLY B 1 181 ? 20.031 -23.453 -10.961 1 80.75 181 GLY B C 1
ATOM 3075 O O . GLY B 1 181 ? 20.828 -24.141 -11.594 1 80.75 181 GLY B O 1
ATOM 3076 N N . GLU B 1 182 ? 19 -24.031 -10.438 1 66 182 GLU B N 1
ATOM 3077 C CA . GLU B 1 182 ? 18.672 -25.406 -10.781 1 66 182 GLU B CA 1
ATOM 3078 C C . GLU B 1 182 ? 18.156 -25.5 -12.211 1 66 182 GLU B C 1
ATOM 3080 O O . GLU B 1 182 ? 17.969 -26.609 -12.734 1 66 182 GLU B O 1
ATOM 3085 N N . PHE B 1 183 ? 17.734 -24.484 -13.016 1 51.19 183 PHE B N 1
ATOM 3086 C CA . PHE B 1 183 ? 17.141 -24.766 -14.305 1 51.19 183 PHE B CA 1
ATOM 3087 C C . PHE B 1 183 ? 18.172 -25.266 -15.297 1 51.19 183 PHE B C 1
ATOM 3089 O O . PHE B 1 183 ? 17.875 -25.5 -16.469 1 51.19 183 PHE B O 1
ATOM 3096 N N . ASN B 1 184 ? 19.422 -25.156 -15.141 1 43 184 ASN B N 1
ATOM 3097 C CA . ASN B 1 184 ? 20.078 -25.328 -16.438 1 43 184 ASN B CA 1
ATOM 3098 C C . ASN B 1 184 ? 19.828 -26.719 -17 1 43 184 ASN B C 1
ATOM 3100 O O . ASN B 1 184 ? 20.406 -27.078 -18.047 1 43 184 ASN B O 1
ATOM 3104 N N . GLU B 1 185 ? 18.938 -27.594 -16.859 1 35.28 185 GLU B N 1
ATOM 3105 C CA . GLU B 1 185 ? 19.188 -28.594 -17.891 1 35.28 185 GLU B CA 1
ATOM 3106 C C . GLU B 1 185 ? 18.531 -28.203 -19.203 1 35.28 185 GLU B C 1
ATOM 3108 O O . GLU B 1 185 ? 17.469 -27.578 -19.219 1 35.28 185 GLU B O 1
#

Sequence (370 aa):
MFMNIWTKLAMFSFFETDRLYLRPFFFSDSQDFREIASNPENLQFIFPTQASLEESQYALANYFMKSPLGVWAICDQKNQQMIGSIKFEKLDEIKKEAELGYFLRKDAWSQGFMTEVVRKICQLSFEEFGLKQLSIITHLENEASQRVALKSGFSLFRQFKGSDRYTRKMRDYLEFRYVKGEFNEMFMNIWTKLAMFSFFETDRLYLRPFFFSDSQDFREIASNPENLQFIFPTQASLEESQYALANYFMKSPLGVWAICDQKNQQMIGSIKFEKLDEIKKEAELGYFLRKDAWSQGFMTEVVRKICQLSFEEFGLKQLSIITHLENEASQRVALKSGFSLFRQFKGSDRYTRKMRDYLEFRYVKGEFNE

Organism: Streptococcus pneumoniae (strain ATCC BAA-255 / R6) (NCBI:txid171101)